Protein AF-0000000080270794 (afdb_homodimer)

Foldseek 3Di:
DDDDDPVPDDDPDQWAWDDDDVQKTKIKGKDAAFDKDDWDFAQFKKKKKAWQAAKWWKAKPRDTDIDGHGDIDIDGHPIIIMIGRNDHGMTMMMMMMGGHDDD/DDDDDPVPDDDPDQWAWDDDDVQKTKIKGKDAAFDKDDWDFAQFKKKKKAWQAAKWWKAKPRDTDIDGHGDIDIDGHPIIIMIGRNDHGMTMMMMMMGGHDDD

Organism: NCBI:txid1552

Sequence (206 aa):
MKILNVNAITEKTMRKSLFTEGTMDSGILFYEPDETMTPHKHTNLDEIFYVVTGEGIITVNGEDISIKANDVILSPNGESHGFTNNGHNKLVILQVKNTIVKMMKILNVNAITEKTMRKSLFTEGTMDSGILFYEPDETMTPHKHTNLDEIFYVVTGEGIITVNGEDISIKANDVILSPNGESHGFTNNGHNKLVILQVKNTIVKM

Radius of gyration: 16.47 Å; Cα contacts (8 Å, |Δi|>4): 556; chains: 2; bounding box: 37×42×37 Å

Nearest PDB structures (foldseek):
  2dct-assembly1_A  TM=9.038E-01  e=1.523E-07  Thermus thermophilus HB8
  6o2d-assembly1_A  TM=9.368E-01  e=4.377E-07  Schizosaccharomyces pombe
  5fq0-assembly1_A  TM=8.931E-01  e=3.079E-07  Halomonas sp.
  7x85-assembly2_C  TM=8.947E-01  e=8.414E-07  Gallus gallus
  5fpz-assembly1_A-2  TM=8.398E-01  e=8.414E-07  Yersinia enterocolitica subsp. enterocolitica 8081

InterPro domains:
  IPR011051 RmlC-like cupin domain superfamily [SSF51182] (18-96)
  IPR013096 Cupin 2, conserved barrel [PF07883] (31-95)
  IPR014710 RmlC-like jelly roll fold [G3DSA:2.60.120.10] (5-102)
  IPR051610 Glucose-6-phosphate isomerase/Oxalate decarboxylase [PTHR35848] (21-100)

Secondary structure (DSSP, 8-state):
-EEEEGGG-----SEEEEEEETTEEEEEEEE-TT-EEEEEE-SSEEEEEEEEE-EEEEEETTEEEEEETTEEEEE-TT-EEEEE--SSS-EEEEEEEEE----/-EEEEGGG-----SEEEEEEETTEEEEEEEE-TT-EEEEEE-SSEEEEEEEEE-EEEEEETTEEEEEETTEEEEE-TT-EEEEE--SSS-EEEEEEEEE----

Solvent-accessible surface area (backbone atoms only — not comparable to full-atom values): 10658 Å² total; per-residue (Å²): 119,52,76,47,46,59,85,74,62,75,75,93,47,55,63,44,81,70,52,76,58,92,52,35,38,30,29,39,37,47,28,50,57,73,34,68,45,76,66,44,66,42,83,50,34,33,34,39,38,34,27,67,36,40,36,29,32,36,31,46,78,86,41,80,41,80,46,39,52,44,27,37,34,41,42,53,52,64,47,33,40,25,40,33,14,76,38,89,45,56,22,33,31,41,38,42,35,37,49,58,77,82,127,119,50,77,48,47,60,85,73,63,76,73,94,47,54,64,45,79,72,53,76,57,94,52,34,37,32,29,38,36,48,28,50,57,72,34,69,45,77,66,46,64,41,82,52,32,34,35,39,36,34,27,67,37,40,35,30,33,37,32,46,78,86,42,78,41,82,45,37,50,43,28,38,32,42,44,53,50,66,47,33,41,24,40,33,14,76,38,89,45,57,22,32,32,40,38,39,34,37,51,58,78,81,127

pLDDT: mean 95.31, std 6.33, range [53.06, 98.88]

Structure (mmCIF, N/CA/C/O backbone):
data_AF-0000000080270794-model_v1
#
loop_
_entity.id
_entity.type
_entity.pdbx_description
1 polymer Cupin
#
loop_
_atom_site.group_PDB
_atom_site.id
_atom_site.type_symbol
_atom_site.label_atom_id
_atom_site.label_alt_id
_atom_site.label_comp_id
_atom_site.label_asym_id
_atom_site.label_entity_id
_atom_site.label_seq_id
_atom_site.pdbx_PDB_ins_code
_atom_site.Cartn_x
_atom_site.Cartn_y
_atom_site.Cartn_z
_atom_site.occupancy
_atom_site.B_iso_or_equiv
_atom_site.auth_seq_id
_atom_site.auth_comp_id
_atom_site.auth_asym_id
_atom_site.auth_atom_id
_atom_site.pdbx_PDB_model_num
ATOM 1 N N . MET A 1 1 ? -12.32 -6.23 -8.992 1 86.56 1 MET A N 1
ATOM 2 C CA . MET A 1 1 ? -10.977 -5.672 -8.953 1 86.56 1 MET A CA 1
ATOM 3 C C . MET A 1 1 ? -10.961 -4.262 -9.539 1 86.56 1 MET A C 1
ATOM 5 O O . MET A 1 1 ? -11.688 -3.971 -10.492 1 86.56 1 MET A O 1
ATOM 9 N N . LYS A 1 2 ? -10.234 -3.359 -8.953 1 93 2 LYS A N 1
ATOM 10 C CA . LYS A 1 2 ? -9.961 -2.016 -9.453 1 93 2 LYS A CA 1
ATOM 11 C C . LYS A 1 2 ? -8.461 -1.759 -9.547 1 93 2 LYS A C 1
ATOM 13 O O . LYS A 1 2 ? -7.691 -2.219 -8.703 1 93 2 LYS A O 1
ATOM 18 N N . ILE A 1 3 ? -8.117 -1.104 -10.703 1 96.38 3 ILE A N 1
ATOM 19 C CA . ILE A 1 3 ? -6.711 -0.773 -10.891 1 96.38 3 ILE A CA 1
ATOM 20 C C . ILE A 1 3 ? -6.574 0.7 -11.273 1 96.38 3 ILE A C 1
ATOM 22 O O . ILE A 1 3 ? -7.34 1.21 -12.094 1 96.38 3 ILE A O 1
ATOM 26 N N . LEU A 1 4 ? -5.688 1.348 -10.672 1 95.56 4 LEU A N 1
ATOM 27 C CA . LEU A 1 4 ? -5.34 2.727 -11 1 95.56 4 LEU A CA 1
ATOM 28 C C . LEU A 1 4 ? -3.83 2.932 -10.953 1 95.56 4 LEU A C 1
ATOM 30 O O . LEU A 1 4 ? -3.141 2.326 -10.125 1 95.56 4 LEU A O 1
ATOM 34 N N . ASN A 1 5 ? -3.314 3.727 -11.867 1 98.25 5 ASN A N 1
ATOM 35 C CA . ASN A 1 5 ? -1.9 4.082 -11.828 1 98.25 5 ASN A CA 1
ATOM 36 C C . ASN A 1 5 ? -1.684 5.441 -11.164 1 98.25 5 ASN A C 1
ATOM 38 O O . ASN A 1 5 ? -2.295 6.434 -11.562 1 98.25 5 ASN A O 1
ATOM 42 N N . VAL A 1 6 ? -0.799 5.496 -10.234 1 97.06 6 VAL A N 1
ATOM 43 C CA . VAL A 1 6 ? -0.57 6.703 -9.445 1 97.06 6 VAL A CA 1
ATOM 44 C C . VAL A 1 6 ? -0.186 7.855 -10.367 1 97.06 6 VAL A C 1
ATOM 46 O O . VAL A 1 6 ? -0.575 9 -10.133 1 97.06 6 VAL A O 1
ATOM 49 N N . ASN A 1 7 ? 0.516 7.602 -11.438 1 95.38 7 ASN A N 1
ATOM 50 C CA . ASN A 1 7 ? 0.981 8.633 -12.352 1 95.38 7 ASN A CA 1
ATOM 51 C C . ASN A 1 7 ? -0.177 9.266 -13.117 1 95.38 7 ASN A C 1
ATOM 53 O O . ASN A 1 7 ? -0.023 10.328 -13.719 1 95.38 7 ASN A O 1
ATOM 57 N N . ALA A 1 8 ? -1.3 8.602 -13.148 1 93.81 8 ALA A N 1
ATOM 58 C CA . ALA A 1 8 ? -2.455 9.102 -13.891 1 93.81 8 ALA A CA 1
ATOM 59 C C . ALA A 1 8 ? -3.258 10.094 -13.055 1 93.81 8 ALA A C 1
ATOM 61 O O . ALA A 1 8 ? -4.176 10.742 -13.562 1 93.81 8 ALA A O 1
ATOM 62 N N . ILE A 1 9 ? -2.869 10.211 -11.766 1 91.75 9 ILE A N 1
ATOM 63 C CA . ILE A 1 9 ? -3.6 11.109 -10.875 1 91.75 9 ILE A CA 1
ATOM 64 C C . ILE A 1 9 ? -3.115 12.539 -11.062 1 91.75 9 ILE A C 1
ATOM 66 O O . ILE A 1 9 ? -1.939 12.844 -10.852 1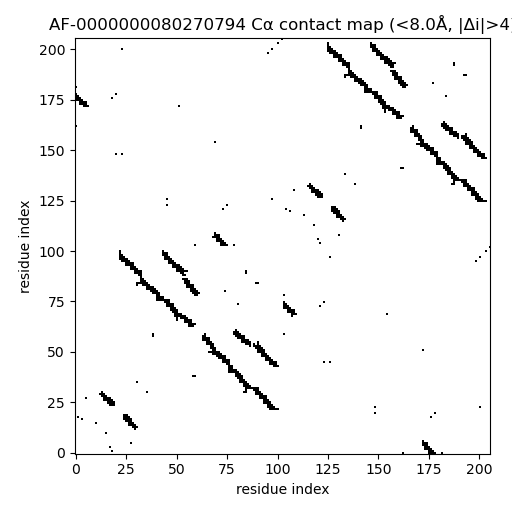 91.75 9 ILE A O 1
ATOM 70 N N . THR A 1 10 ? -3.912 13.438 -11.469 1 85.12 10 THR A N 1
ATOM 71 C CA . THR A 1 10 ? -3.539 14.812 -11.781 1 85.12 10 THR A CA 1
ATOM 72 C C . THR A 1 10 ? -4.203 15.789 -10.812 1 85.12 10 THR A C 1
ATOM 74 O O . THR A 1 10 ? -3.896 16.984 -10.812 1 85.12 10 THR A O 1
ATOM 77 N N . GLU A 1 11 ? -5.062 15.297 -9.977 1 79.75 11 GLU A N 1
ATOM 78 C CA . GLU A 1 11 ? -5.801 16.172 -9.062 1 79.75 11 GLU A CA 1
ATOM 79 C C . GLU A 1 11 ? -4.855 16.891 -8.117 1 79.75 11 GLU A C 1
ATOM 81 O O . GLU A 1 11 ? -3.809 16.359 -7.742 1 79.75 11 GLU A O 1
ATOM 86 N N . LYS A 1 12 ? -5.242 18.172 -7.926 1 78.88 12 LYS A N 1
ATOM 87 C CA . LYS A 1 12 ? -4.43 19.031 -7.062 1 78.88 12 LYS A CA 1
ATOM 88 C C . LYS A 1 12 ? -4.914 18.984 -5.617 1 78.88 12 LYS A C 1
ATOM 90 O O . LYS A 1 12 ? -5.395 19.984 -5.082 1 78.88 12 LYS A O 1
ATOM 95 N N . THR A 1 13 ? -5.203 17.828 -5.203 1 83.19 13 THR A N 1
ATOM 96 C CA . THR A 1 13 ? -5.617 17.672 -3.812 1 83.19 13 THR A CA 1
ATOM 97 C C . THR A 1 13 ? -4.473 17.109 -2.971 1 83.19 13 THR A C 1
ATOM 99 O O . THR A 1 13 ? -3.551 16.484 -3.506 1 83.19 13 THR A O 1
ATOM 102 N N . MET A 1 14 ? -4.535 17.438 -1.736 1 87.56 14 MET A N 1
ATOM 103 C CA . MET A 1 14 ? -3.508 16.938 -0.833 1 87.56 14 MET A CA 1
ATOM 104 C C . MET A 1 14 ? -3.613 15.414 -0.686 1 87.56 14 MET A C 1
ATOM 106 O O . MET A 1 14 ? -2.602 14.734 -0.523 1 87.56 14 MET A O 1
ATOM 110 N N . ARG A 1 15 ? -4.938 14.992 -0.683 1 93.25 15 ARG A N 1
ATOM 111 C CA . ARG A 1 15 ? -5.176 13.555 -0.656 1 93.25 15 ARG A CA 1
ATOM 112 C C . ARG A 1 15 ? -6.207 13.148 -1.701 1 93.25 15 ARG A C 1
ATOM 114 O O . ARG A 1 15 ? -7.312 13.695 -1.737 1 93.25 15 ARG A O 1
ATOM 121 N N . LYS A 1 16 ? -5.891 12.242 -2.529 1 96 16 LYS A N 1
ATOM 122 C CA . LYS A 1 16 ? -6.812 11.633 -3.482 1 96 16 LYS A CA 1
ATOM 123 C C . LYS A 1 16 ? -7.211 10.227 -3.043 1 96 16 LYS A C 1
ATOM 125 O O . LYS A 1 16 ? -6.371 9.328 -2.988 1 96 16 LYS A O 1
ATOM 130 N N . SER A 1 17 ? -8.508 10.062 -2.721 1 96.75 17 SER A N 1
ATOM 131 C CA . SER A 1 17 ? -9 8.727 -2.393 1 96.75 17 SER A CA 1
ATOM 132 C C . SER A 1 17 ? -8.891 7.785 -3.588 1 96.75 17 SER A C 1
ATOM 134 O O . SER A 1 17 ? -9.188 8.172 -4.719 1 96.75 17 SER A O 1
ATOM 136 N N . LEU A 1 18 ? -8.477 6.551 -3.377 1 96.81 18 LEU A N 1
ATOM 137 C CA . LEU A 1 18 ? -8.414 5.539 -4.426 1 96.81 18 LEU A CA 1
ATOM 138 C C . LEU A 1 18 ? -9.523 4.504 -4.254 1 96.81 18 LEU A C 1
ATOM 140 O O . LEU A 1 18 ? -10.578 4.609 -4.883 1 96.81 18 LEU A O 1
ATOM 144 N N . PHE A 1 19 ? -9.289 3.494 -3.342 1 97.12 19 PHE A N 1
ATOM 145 C CA . PHE A 1 19 ? -10.234 2.4 -3.135 1 97.12 19 PHE A CA 1
ATOM 146 C C . PHE A 1 19 ? -10.633 2.305 -1.669 1 97.12 19 PHE A C 1
ATOM 148 O O . PHE A 1 19 ? -9.82 2.533 -0.777 1 97.12 19 PHE A O 1
ATOM 155 N N . THR A 1 20 ? -11.906 2.02 -1.449 1 96.75 20 THR A N 1
ATOM 156 C CA . THR A 1 20 ? -12.406 1.607 -0.143 1 96.75 20 THR A CA 1
ATOM 157 C C . THR A 1 20 ? -13.102 0.253 -0.233 1 96.75 20 THR A C 1
ATOM 159 O O . THR A 1 20 ? -13.93 0.032 -1.12 1 96.75 20 THR A O 1
ATOM 162 N N . GLU A 1 21 ? -12.695 -0.657 0.572 1 96.12 21 GLU A N 1
ATOM 163 C CA . GLU A 1 21 ? -13.289 -1.988 0.649 1 96.12 21 GLU A CA 1
ATOM 164 C C . GLU A 1 21 ? -13.398 -2.461 2.096 1 96.12 21 GLU A C 1
ATOM 166 O O . GLU A 1 21 ? -12.383 -2.74 2.74 1 96.12 21 GLU A O 1
ATOM 171 N N . GLY A 1 22 ? -14.656 -2.561 2.596 1 94.5 22 GLY A N 1
ATOM 172 C CA . GLY A 1 22 ? -14.828 -2.887 4.004 1 94.5 22 GLY A CA 1
ATOM 173 C C . GLY A 1 22 ? -14.195 -1.863 4.93 1 94.5 22 GLY A C 1
ATOM 174 O O . GLY A 1 22 ? -14.539 -0.68 4.883 1 94.5 22 GLY A O 1
ATOM 175 N N . THR A 1 23 ? -13.203 -2.371 5.742 1 95.38 23 THR A N 1
ATOM 176 C CA . THR A 1 23 ? -12.555 -1.49 6.703 1 95.38 23 THR A CA 1
ATOM 177 C C . THR A 1 23 ? -11.266 -0.913 6.117 1 95.38 23 THR A C 1
ATOM 179 O O . THR A 1 23 ? -10.578 -0.129 6.777 1 95.38 23 THR A O 1
ATOM 182 N N . MET A 1 24 ? -10.961 -1.26 4.855 1 96.44 24 MET A N 1
ATOM 183 C CA . MET A 1 24 ? -9.727 -0.815 4.219 1 96.44 24 MET A CA 1
ATOM 184 C C . MET A 1 24 ? -9.977 0.389 3.318 1 96.44 24 MET A C 1
ATOM 186 O O . MET A 1 24 ? -10.922 0.391 2.531 1 96.44 24 MET A O 1
ATOM 190 N N . ASP A 1 25 ? -9.211 1.326 3.506 1 97.44 25 ASP A N 1
ATOM 191 C CA . ASP A 1 25 ? -9.266 2.525 2.676 1 97.44 25 ASP A CA 1
ATOM 192 C C . ASP A 1 25 ? -7.883 2.895 2.152 1 97.44 25 ASP A C 1
ATOM 194 O O . ASP A 1 25 ? -6.887 2.748 2.863 1 97.44 25 ASP A O 1
ATOM 198 N N . SER A 1 26 ? -7.812 3.375 0.9 1 98.31 26 SER A N 1
ATOM 199 C CA . SER A 1 26 ? -6.531 3.748 0.303 1 98.31 26 SER A CA 1
ATOM 200 C C . SER A 1 26 ? -6.621 5.102 -0.393 1 98.31 26 SER A C 1
ATOM 202 O O . SER A 1 26 ? -7.68 5.477 -0.905 1 98.31 26 SER A O 1
ATOM 204 N N . GLY A 1 27 ? -5.535 5.77 -0.42 1 98.06 27 GLY A N 1
ATOM 205 C CA . GLY A 1 27 ? -5.418 7.055 -1.088 1 98.06 27 GLY A CA 1
ATOM 206 C C . GLY A 1 27 ? -3.98 7.469 -1.342 1 98.06 27 GLY A C 1
ATOM 207 O O . GLY A 1 27 ? -3.049 6.82 -0.86 1 98.06 27 GLY A O 1
ATOM 208 N N . ILE A 1 28 ? -3.867 8.523 -2.125 1 98.12 28 ILE A N 1
ATOM 209 C CA . ILE A 1 28 ? -2.559 9.102 -2.418 1 98.12 28 ILE A CA 1
ATOM 210 C C . ILE A 1 28 ? -2.443 10.477 -1.774 1 98.12 28 ILE A C 1
ATOM 212 O O . ILE A 1 28 ? -3.342 11.312 -1.915 1 98.12 28 ILE A O 1
ATOM 216 N N . LEU A 1 29 ? -1.354 10.641 -1.052 1 97.56 29 LEU A N 1
ATOM 217 C CA . LEU A 1 29 ? -1.014 11.93 -0.462 1 97.56 29 LEU A CA 1
ATOM 218 C C . LEU A 1 29 ? 0.016 12.664 -1.315 1 97.56 29 LEU A C 1
ATOM 220 O O . LEU A 1 29 ? 1.021 12.078 -1.723 1 97.56 29 LEU A O 1
ATOM 224 N N . PHE A 1 30 ? -0.231 13.883 -1.558 1 96.88 30 PHE A N 1
ATOM 225 C CA . PHE A 1 30 ? 0.69 14.742 -2.291 1 96.88 30 PHE A CA 1
ATOM 226 C C . PHE A 1 30 ? 1.174 15.891 -1.413 1 96.88 30 PHE A C 1
ATOM 228 O O . PHE A 1 30 ? 0.366 16.609 -0.826 1 96.88 30 PHE A O 1
ATOM 235 N N . TYR A 1 31 ? 2.459 16.031 -1.374 1 96.88 31 TYR A N 1
ATOM 236 C CA . TYR A 1 31 ? 3.055 17.172 -0.688 1 96.88 31 TYR A CA 1
ATOM 237 C C . TYR A 1 31 ? 4.031 17.906 -1.598 1 96.88 31 TYR A C 1
ATOM 239 O O . TYR A 1 31 ? 5.062 17.344 -1.986 1 96.88 31 TYR A O 1
ATOM 247 N N . GLU A 1 32 ? 3.709 19.156 -1.918 1 96.88 32 GLU A N 1
ATOM 248 C CA . GLU A 1 32 ? 4.668 20 -2.621 1 96.88 32 GLU A CA 1
ATOM 249 C C . GLU A 1 32 ? 5.836 20.375 -1.717 1 96.88 32 GLU A C 1
ATOM 251 O O . GLU A 1 32 ? 5.75 20.25 -0.494 1 96.88 32 GLU A O 1
ATOM 256 N N . PRO A 1 33 ? 6.918 20.828 -2.352 1 97.19 33 PRO A N 1
ATOM 257 C CA . PRO A 1 33 ? 8.031 21.266 -1.512 1 97.19 33 PRO A CA 1
ATOM 258 C C . PRO A 1 33 ? 7.598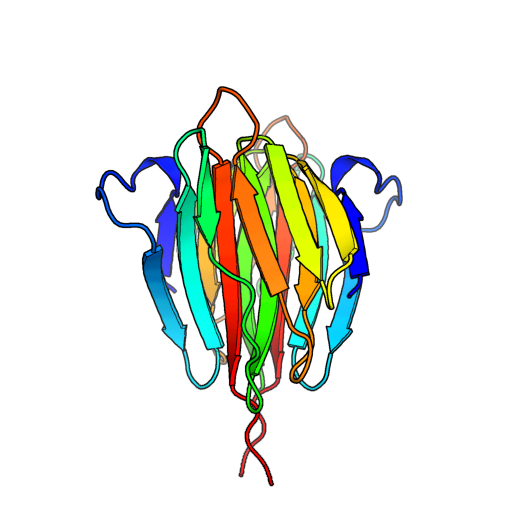 22.25 -0.429 1 97.19 33 PRO A C 1
ATOM 260 O O . PRO A 1 33 ? 6.824 23.172 -0.703 1 97.19 33 PRO A O 1
ATOM 263 N N . ASP A 1 34 ? 7.965 21.969 0.811 1 97 34 ASP A N 1
ATOM 264 C CA . ASP A 1 34 ? 7.785 22.812 1.989 1 97 34 ASP A CA 1
ATOM 265 C C . ASP A 1 34 ? 6.402 22.609 2.604 1 97 34 ASP A C 1
ATOM 267 O O . ASP A 1 34 ? 6.066 23.234 3.613 1 97 34 ASP A O 1
ATOM 271 N N . GLU A 1 35 ? 5.586 21.75 2.027 1 97.12 35 GLU A N 1
ATOM 272 C CA . GLU A 1 35 ? 4.281 21.469 2.621 1 97.12 35 GLU A CA 1
ATOM 273 C C . GLU A 1 35 ? 4.406 20.5 3.795 1 97.12 35 GLU A C 1
ATOM 275 O O . GLU A 1 35 ? 5.309 19.656 3.822 1 97.12 35 GLU A O 1
ATOM 280 N N . THR A 1 36 ? 3.51 20.672 4.734 1 96.25 36 THR A N 1
ATOM 281 C CA . THR A 1 36 ? 3.529 19.859 5.949 1 96.25 36 THR A CA 1
ATOM 282 C C . THR A 1 36 ? 2.119 19.406 6.312 1 96.25 36 THR A C 1
ATOM 284 O O . THR A 1 36 ? 1.158 20.172 6.172 1 96.25 36 THR A O 1
ATOM 287 N N . MET A 1 37 ? 2.018 18.188 6.738 1 95.5 37 MET A N 1
ATOM 288 C CA . MET A 1 37 ? 0.863 17.703 7.488 1 95.5 37 MET A CA 1
ATOM 289 C C . MET A 1 37 ? 1.174 17.625 8.977 1 95.5 37 MET A C 1
ATOM 291 O O . MET A 1 37 ? 2.025 16.844 9.406 1 95.5 37 MET A O 1
ATOM 295 N N . THR A 1 38 ? 0.495 18.422 9.695 1 95.81 38 THR A N 1
ATOM 296 C CA . THR A 1 38 ? 0.725 18.5 11.133 1 95.81 38 THR A CA 1
ATOM 297 C C . THR A 1 38 ? 0.431 17.156 11.797 1 95.81 38 THR A C 1
ATOM 299 O O . THR A 1 38 ? -0.562 16.5 11.469 1 95.81 38 THR A O 1
ATOM 302 N N . PRO A 1 39 ? 1.289 16.766 12.727 1 96.62 39 PRO A N 1
ATOM 303 C CA . PRO A 1 39 ? 1.08 15.477 13.398 1 96.62 39 PRO A CA 1
ATOM 304 C C . PRO A 1 39 ? -0.295 15.367 14.055 1 96.62 39 PRO A C 1
ATOM 306 O O . PRO A 1 39 ? -0.766 16.328 14.664 1 96.62 39 PRO A O 1
ATOM 309 N N . HIS A 1 40 ? -0.877 14.273 13.906 1 96.31 40 HIS A N 1
ATOM 310 C CA . HIS A 1 40 ? -2.176 13.953 14.484 1 96.31 40 HIS A CA 1
ATOM 311 C C . HIS A 1 40 ? -2.277 12.469 14.82 1 96.31 40 HIS A C 1
ATOM 313 O O . HIS A 1 40 ? -1.403 11.688 14.445 1 96.31 40 HIS A O 1
ATOM 319 N N . LYS A 1 41 ? -3.295 12.102 15.555 1 94.62 41 LYS A N 1
ATOM 320 C CA . LYS A 1 41 ? -3.443 10.711 15.969 1 94.62 41 LYS A CA 1
ATOM 321 C C . LYS A 1 41 ? -4.84 10.188 15.641 1 94.62 41 LYS A C 1
ATOM 323 O O . LYS A 1 41 ? -5.812 10.945 15.648 1 94.62 41 LYS A O 1
A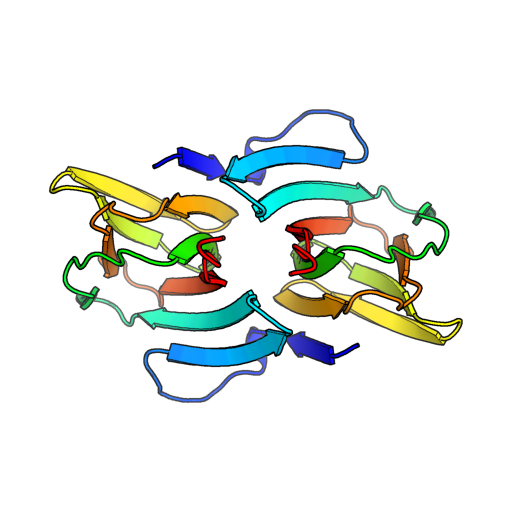TOM 328 N N . HIS A 1 42 ? -4.828 8.977 15.211 1 94 42 HIS A N 1
ATOM 329 C CA . HIS A 1 42 ? -6.07 8.227 15.07 1 94 42 HIS A CA 1
ATOM 330 C C . HIS A 1 42 ? -6.203 7.172 16.156 1 94 42 HIS A C 1
ATOM 332 O O . HIS A 1 42 ? -5.219 6.523 16.531 1 94 42 HIS A O 1
ATOM 338 N N . THR A 1 43 ? -7.398 7.035 16.672 1 93.31 43 THR A N 1
ATOM 339 C CA . THR A 1 43 ? -7.562 6.074 17.766 1 93.31 43 THR A CA 1
ATOM 340 C C . THR A 1 43 ? -8.219 4.797 17.25 1 93.31 43 THR A C 1
ATOM 342 O O . THR A 1 43 ? -8.25 3.785 17.953 1 93.31 43 THR A O 1
ATOM 345 N N . ASN A 1 44 ? -8.641 4.738 16.016 1 95.56 44 ASN A N 1
ATOM 346 C CA . ASN A 1 44 ? -9.461 3.625 15.562 1 95.56 44 ASN A CA 1
ATOM 347 C C . ASN A 1 44 ? -8.992 3.098 14.211 1 95.56 44 ASN A C 1
ATOM 349 O O . ASN A 1 44 ? -9.781 2.523 13.453 1 95.56 44 ASN A O 1
ATOM 353 N N . LEU A 1 45 ? -7.719 3.385 13.875 1 96.12 45 LEU A N 1
ATOM 354 C CA . LEU A 1 45 ? -7.277 2.826 12.602 1 96.12 45 LEU A CA 1
ATOM 355 C C . LEU A 1 45 ? -5.766 2.633 12.586 1 96.12 45 LEU A C 1
ATOM 357 O O . LEU A 1 45 ? -5.035 3.371 13.25 1 96.12 45 LEU A O 1
ATOM 361 N N . ASP A 1 46 ? -5.285 1.647 11.953 1 97.06 46 ASP A N 1
ATOM 362 C CA . ASP A 1 46 ? -3.889 1.416 11.594 1 97.06 46 ASP A CA 1
ATOM 363 C C . ASP A 1 46 ? -3.607 1.859 10.164 1 97.06 46 ASP A C 1
ATOM 365 O O . ASP A 1 46 ? -4.477 1.761 9.297 1 97.06 46 ASP A O 1
ATOM 369 N N . GLU A 1 47 ? -2.373 2.295 9.938 1 97.94 47 GLU A N 1
ATOM 370 C CA . GLU A 1 47 ? -2.035 2.781 8.609 1 97.94 47 GLU A CA 1
ATOM 371 C C . GLU A 1 47 ? -0.698 2.219 8.133 1 97.94 47 GLU A C 1
ATOM 373 O O . GLU A 1 47 ? 0.226 2.047 8.938 1 97.94 47 GLU A O 1
ATOM 378 N N . ILE A 1 48 ? -0.589 1.927 6.945 1 98.5 48 ILE A N 1
ATOM 379 C CA . ILE A 1 48 ? 0.666 1.684 6.242 1 98.5 48 ILE A CA 1
ATOM 380 C C . ILE A 1 48 ? 0.871 2.748 5.168 1 98.5 48 ILE A C 1
ATOM 382 O O . ILE A 1 48 ? -0.053 3.064 4.414 1 98.5 48 ILE A O 1
ATOM 386 N N . PHE A 1 49 ? 2.041 3.348 5.125 1 98.69 49 PHE A N 1
ATOM 387 C CA . PHE A 1 49 ? 2.43 4.305 4.094 1 98.69 49 PHE A CA 1
ATOM 388 C C . PHE A 1 49 ? 3.525 3.729 3.205 1 98.69 49 PHE A C 1
ATOM 390 O O . PHE A 1 49 ? 4.418 3.029 3.688 1 98.69 49 PHE A O 1
ATOM 397 N N . TYR A 1 50 ? 3.465 3.979 1.979 1 98.88 50 TYR A N 1
ATOM 398 C CA . TYR A 1 50 ? 4.52 3.689 1.015 1 98.88 50 TYR A CA 1
ATOM 399 C C . TYR A 1 50 ? 4.945 4.953 0.276 1 98.88 50 TYR A C 1
ATOM 401 O O . TYR A 1 50 ? 4.121 5.621 -0.354 1 98.88 50 TYR A O 1
ATOM 409 N N . VAL A 1 51 ? 6.219 5.273 0.372 1 98.88 51 VAL A N 1
ATOM 410 C CA . VAL A 1 51 ? 6.699 6.461 -0.331 1 98.88 51 VAL A CA 1
ATOM 411 C C . VAL A 1 51 ? 6.902 6.137 -1.81 1 98.88 51 VAL A C 1
ATOM 413 O O . VAL A 1 51 ? 7.84 5.422 -2.172 1 98.88 51 VAL A O 1
ATOM 416 N N . VAL A 1 52 ? 6.078 6.695 -2.623 1 98.5 52 VAL A N 1
ATOM 417 C CA . VAL A 1 52 ? 6.082 6.438 -4.059 1 98.5 52 VAL A CA 1
ATOM 418 C C . VAL A 1 52 ? 7.242 7.18 -4.715 1 98.5 52 VAL A C 1
ATOM 420 O O . VAL A 1 52 ? 8.047 6.578 -5.438 1 98.5 52 VAL A O 1
ATOM 423 N N . THR A 1 53 ? 7.297 8.414 -4.523 1 97.62 53 THR A N 1
ATOM 424 C CA . THR A 1 53 ? 8.359 9.266 -5.051 1 97.62 53 THR A CA 1
ATOM 425 C C . THR A 1 53 ? 8.711 10.367 -4.055 1 97.62 53 THR A C 1
ATOM 427 O O . THR A 1 53 ? 7.902 10.727 -3.199 1 97.62 53 THR A O 1
ATOM 430 N N . GLY A 1 54 ? 9.945 10.844 -4.184 1 97.62 54 GLY A N 1
ATOM 431 C CA . GLY A 1 54 ? 10.391 11.977 -3.389 1 97.62 54 GLY A CA 1
ATOM 432 C C . GLY A 1 54 ? 11.031 11.57 -2.074 1 97.62 54 GLY A C 1
ATOM 433 O O . GLY A 1 54 ? 11.438 10.414 -1.907 1 97.62 54 GLY A O 1
ATOM 434 N N . GLU A 1 55 ? 11.32 12.547 -1.288 1 98.44 55 GLU A N 1
ATOM 435 C CA . GLU A 1 55 ? 11.883 12.422 0.055 1 98.44 55 GLU A CA 1
ATOM 436 C C . GLU A 1 55 ? 11.25 13.438 1.01 1 98.44 55 GLU A C 1
ATOM 438 O O . GLU A 1 55 ? 10.594 14.383 0.574 1 98.44 55 GLU A O 1
ATOM 443 N N . GLY A 1 56 ? 11.383 13.195 2.303 1 98.5 56 GLY A N 1
ATOM 444 C CA . GLY A 1 56 ? 10.844 14.094 3.305 1 98.5 56 GLY A CA 1
ATOM 445 C C . GLY A 1 56 ? 11.086 13.633 4.727 1 98.5 56 GLY A C 1
ATOM 446 O O . GLY A 1 56 ? 12.102 12.984 5.004 1 98.5 56 GLY A O 1
ATOM 447 N N . ILE A 1 57 ? 10.234 14.117 5.598 1 98.62 57 ILE A N 1
ATOM 448 C CA . ILE A 1 57 ? 10.312 13.781 7.016 1 98.62 57 ILE A CA 1
ATOM 449 C C . ILE A 1 57 ? 8.953 13.281 7.504 1 98.62 57 ILE A C 1
ATOM 451 O O . ILE A 1 57 ? 7.914 13.844 7.156 1 98.62 57 ILE A O 1
ATOM 455 N N . ILE A 1 58 ? 8.984 12.234 8.188 1 98.5 58 ILE A N 1
ATOM 456 C CA . ILE A 1 58 ? 7.824 11.875 8.992 1 98.5 58 ILE A CA 1
ATOM 457 C C . ILE A 1 58 ? 8.102 12.172 10.469 1 98.5 58 ILE A C 1
ATOM 459 O O . ILE A 1 58 ? 9.18 11.852 10.977 1 98.5 58 ILE A O 1
ATOM 463 N N . THR A 1 59 ? 7.172 12.789 11.102 1 97.94 59 THR A N 1
ATOM 464 C CA . THR A 1 59 ? 7.258 13.047 12.531 1 97.94 59 THR A CA 1
ATOM 465 C C . THR A 1 59 ? 6.371 12.078 13.312 1 97.94 59 THR A C 1
ATOM 467 O O . THR A 1 59 ? 5.152 12.047 13.109 1 97.94 59 THR A O 1
ATOM 470 N N . VAL A 1 60 ? 7.012 11.336 14.18 1 96.31 60 VAL A N 1
ATOM 471 C CA . VAL A 1 60 ? 6.293 10.344 14.969 1 96.31 60 VAL A CA 1
ATOM 472 C C . VAL A 1 60 ? 6.5 10.609 16.453 1 96.31 60 VAL A C 1
ATOM 474 O O . VAL A 1 60 ? 7.629 10.555 16.953 1 96.31 60 VAL A O 1
ATOM 477 N N . ASN A 1 61 ? 5.395 10.883 17.109 1 95.81 61 ASN A N 1
ATOM 478 C CA . ASN A 1 61 ? 5.473 11.188 18.531 1 95.81 61 ASN A CA 1
ATOM 479 C C . ASN A 1 61 ? 6.562 12.211 18.828 1 95.81 61 ASN A C 1
ATOM 481 O O . ASN A 1 61 ? 7.367 12.031 19.75 1 95.81 61 ASN A O 1
ATOM 485 N N . GLY A 1 62 ? 6.672 13.102 17.938 1 94.69 62 GLY A N 1
ATOM 486 C CA . GLY A 1 62 ? 7.566 14.227 18.141 1 94.69 62 GLY A CA 1
ATOM 487 C C . GLY A 1 62 ? 8.961 13.984 17.594 1 94.69 62 GLY A C 1
ATOM 488 O O . GLY A 1 62 ? 9.82 14.875 17.641 1 94.69 62 GLY A O 1
ATOM 489 N N . GLU A 1 63 ? 9.242 12.812 17.125 1 96.56 63 GLU A N 1
ATOM 490 C CA . GLU A 1 63 ? 10.539 12.477 16.562 1 96.56 63 GLU A CA 1
ATOM 491 C C . GLU A 1 63 ? 10.508 12.539 15.039 1 96.56 63 GLU A C 1
ATOM 493 O O . GLU A 1 63 ? 9.594 12 14.406 1 96.56 63 GLU A O 1
ATOM 498 N N . ASP A 1 64 ? 11.547 13.156 14.461 1 97.75 64 ASP A N 1
ATOM 499 C CA . ASP A 1 64 ? 11.641 13.297 13.016 1 97.75 64 ASP A CA 1
ATOM 500 C C . ASP A 1 64 ? 12.492 12.18 12.406 1 97.75 64 ASP A C 1
ATOM 502 O O . ASP A 1 64 ? 13.602 11.93 12.867 1 97.75 64 ASP A O 1
ATOM 506 N N . ILE A 1 65 ? 11.992 11.594 11.406 1 98 65 ILE A N 1
ATOM 507 C CA . ILE A 1 65 ? 12.695 10.547 10.68 1 98 65 ILE A CA 1
ATOM 508 C C . ILE A 1 65 ? 12.68 10.852 9.188 1 98 65 ILE A C 1
ATOM 510 O O . ILE A 1 65 ? 11.625 11.164 8.625 1 98 65 ILE A O 1
ATOM 514 N N . SER A 1 66 ? 13.828 10.75 8.539 1 98.56 66 SER A N 1
ATOM 515 C CA . SER A 1 66 ? 13.883 10.945 7.094 1 98.56 66 SER A CA 1
ATOM 516 C C . SER A 1 66 ? 13.234 9.781 6.355 1 98.56 66 SER A C 1
ATOM 518 O O . SER A 1 66 ? 13.414 8.625 6.73 1 98.56 66 SER A O 1
ATOM 520 N N . ILE A 1 67 ? 12.508 10.125 5.34 1 98.5 67 ILE A N 1
ATOM 521 C CA . ILE A 1 67 ? 11.891 9.102 4.508 1 98.5 67 ILE A CA 1
ATOM 522 C C . ILE A 1 67 ? 12.203 9.375 3.037 1 98.5 67 ILE A C 1
ATOM 524 O O . ILE A 1 67 ? 12.516 10.508 2.664 1 98.5 67 ILE A O 1
ATOM 528 N N . LYS A 1 68 ? 12.125 8.305 2.221 1 98.56 68 LYS A N 1
ATOM 529 C CA . LYS A 1 68 ? 12.414 8.398 0.794 1 98.56 68 LYS A CA 1
ATOM 530 C C . LYS A 1 68 ? 11.664 7.332 0.005 1 98.56 68 LYS A C 1
ATOM 532 O O . LYS A 1 68 ? 11.039 6.449 0.59 1 98.56 68 LYS A O 1
ATOM 537 N N . ALA A 1 69 ? 11.727 7.516 -1.287 1 98.5 69 ALA A N 1
ATOM 538 C CA . ALA A 1 69 ? 11.039 6.578 -2.172 1 98.5 69 ALA A CA 1
ATOM 539 C C . ALA A 1 69 ? 11.32 5.133 -1.772 1 98.5 69 ALA A C 1
ATOM 541 O O . ALA A 1 69 ? 12.461 4.785 -1.458 1 98.5 69 ALA A O 1
ATOM 542 N N . ASN A 1 70 ? 10.297 4.305 -1.754 1 98.69 70 ASN A N 1
ATOM 543 C CA . ASN A 1 70 ? 10.32 2.863 -1.526 1 98.69 70 ASN A CA 1
ATOM 544 C C . ASN A 1 70 ? 10.406 2.533 -0.039 1 98.69 70 ASN A C 1
ATOM 546 O O . ASN A 1 70 ? 10.555 1.368 0.335 1 98.69 70 ASN A O 1
ATOM 550 N N . ASP A 1 71 ? 10.297 3.578 0.811 1 98.75 71 ASP A N 1
ATOM 551 C CA . ASP A 1 71 ? 10.102 3.297 2.229 1 98.75 71 ASP A CA 1
ATOM 552 C C . ASP A 1 71 ? 8.68 2.797 2.498 1 98.75 71 ASP A C 1
ATOM 554 O O . ASP A 1 71 ? 7.715 3.334 1.953 1 98.75 71 ASP A O 1
ATOM 558 N N . VAL A 1 72 ? 8.492 1.757 3.24 1 98.81 72 VAL A N 1
ATOM 559 C CA . VAL A 1 72 ? 7.23 1.293 3.812 1 98.81 72 VAL A CA 1
ATOM 560 C C . VAL A 1 72 ? 7.184 1.627 5.301 1 98.81 72 VAL A C 1
ATOM 562 O O . VAL A 1 72 ? 8.141 1.368 6.031 1 98.81 72 VAL A O 1
ATOM 565 N N . ILE A 1 73 ? 6.086 2.246 5.738 1 98.56 73 ILE A N 1
ATOM 566 C CA . ILE A 1 73 ? 5.961 2.725 7.113 1 98.56 73 ILE A CA 1
ATOM 567 C C . ILE A 1 73 ? 4.68 2.168 7.738 1 98.56 73 ILE A C 1
ATOM 569 O O . ILE A 1 73 ? 3.602 2.266 7.148 1 98.56 73 ILE A O 1
ATOM 573 N N . LEU A 1 74 ? 4.77 1.576 8.859 1 98.25 74 LEU A N 1
ATOM 574 C CA . LEU A 1 74 ? 3.607 1.207 9.656 1 98.25 74 LEU A CA 1
ATOM 575 C C . LEU A 1 74 ? 3.357 2.234 10.758 1 98.25 74 LEU A C 1
ATOM 577 O O . LEU A 1 74 ? 4.262 2.551 11.539 1 98.25 74 LEU A O 1
ATOM 581 N N . SER A 1 75 ? 2.197 2.816 10.812 1 97.06 75 SER A N 1
ATOM 582 C CA . SER A 1 75 ? 1.73 3.664 11.898 1 97.06 75 SER A CA 1
ATOM 583 C C . SER A 1 75 ? 0.537 3.037 12.617 1 97.06 75 SER A C 1
ATOM 585 O O . SER A 1 75 ? -0.592 3.105 12.125 1 97.06 75 SER A O 1
ATOM 587 N N . PRO A 1 76 ? 0.78 2.377 13.758 1 96.88 76 PRO A N 1
ATOM 588 C CA . PRO A 1 76 ? -0.335 1.783 14.5 1 96.88 76 PRO A CA 1
ATOM 589 C C . PRO A 1 76 ? -1.269 2.83 15.102 1 96.88 76 PRO A C 1
ATOM 591 O O . PRO A 1 76 ? -0.861 3.975 15.32 1 96.88 76 PRO A O 1
ATOM 594 N N . ASN A 1 77 ? -2.488 2.35 15.344 1 95.19 77 ASN A N 1
ATOM 595 C CA . ASN A 1 77 ? -3.426 3.25 16 1 95.19 77 ASN A CA 1
ATOM 596 C C . ASN A 1 77 ? -2.836 3.82 17.297 1 95.19 77 ASN A C 1
ATOM 598 O O . ASN A 1 77 ? -2.111 3.127 18.016 1 95.19 77 ASN A O 1
ATOM 602 N N . GLY A 1 78 ? -3.162 5.105 17.578 1 95.38 78 GLY A N 1
ATOM 603 C CA . GLY A 1 78 ? -2.713 5.762 18.797 1 95.38 78 GLY A CA 1
ATOM 604 C C . GLY A 1 78 ? -1.399 6.504 18.625 1 95.38 78 GLY A C 1
ATOM 605 O O . GLY A 1 78 ? -1.018 7.305 19.484 1 95.38 78 GLY A O 1
ATOM 606 N N . GLU A 1 79 ? -0.696 6.207 17.562 1 95.88 79 GLU A N 1
ATOM 607 C CA . GLU A 1 79 ? 0.566 6.891 17.297 1 95.88 79 GLU A CA 1
ATOM 608 C C . GLU A 1 79 ? 0.336 8.203 16.562 1 95.88 79 GLU A C 1
ATOM 610 O O . GLU A 1 79 ? -0.454 8.266 15.617 1 95.88 79 GLU A O 1
ATOM 615 N N . SER A 1 80 ? 0.965 9.227 17.047 1 97.06 80 SER A N 1
ATOM 616 C CA . SER A 1 80 ? 0.904 10.508 16.344 1 97.06 80 SER A CA 1
ATOM 617 C C . SER A 1 80 ? 1.887 10.539 15.172 1 97.06 80 SER A C 1
ATOM 619 O O . SER A 1 80 ? 3.061 10.195 15.336 1 97.06 80 SER A O 1
ATOM 621 N N . HIS A 1 81 ? 1.41 10.922 13.984 1 97.44 81 HIS A N 1
ATOM 622 C CA . HIS A 1 81 ? 2.314 11.016 12.844 1 97.44 81 HIS A CA 1
ATOM 623 C C . HIS A 1 81 ? 1.973 12.219 11.969 1 97.44 81 HIS A C 1
ATOM 625 O O . HIS A 1 81 ? 0.835 12.695 11.977 1 97.44 81 HIS A O 1
ATOM 631 N N . GLY A 1 82 ? 2.941 12.766 11.312 1 97.81 82 GLY A N 1
ATOM 632 C CA . GLY A 1 82 ? 2.865 13.828 10.32 1 97.81 82 GLY A CA 1
ATOM 633 C C . GLY A 1 82 ? 3.938 13.719 9.25 1 97.81 82 GLY A C 1
ATOM 634 O O . GLY A 1 82 ? 4.867 12.922 9.375 1 97.81 82 GLY A O 1
ATOM 635 N N . PHE A 1 83 ? 3.777 14.547 8.219 1 98.25 83 PHE A N 1
ATOM 636 C CA . PHE A 1 83 ? 4.727 14.523 7.109 1 98.25 83 PHE A CA 1
ATOM 637 C C . PHE A 1 83 ? 5.16 15.938 6.738 1 98.25 83 PHE A C 1
ATOM 639 O O . PHE A 1 83 ? 4.355 16.875 6.785 1 98.25 83 PHE A O 1
ATOM 646 N N . THR A 1 84 ? 6.348 16.062 6.402 1 98.44 84 THR A N 1
ATOM 647 C CA . THR A 1 84 ? 6.895 17.281 5.832 1 98.44 84 THR A CA 1
ATOM 648 C C . THR A 1 84 ? 7.711 16.984 4.578 1 98.44 84 THR A C 1
ATOM 650 O O . THR A 1 84 ? 8.547 16.078 4.582 1 98.44 84 THR A O 1
ATOM 653 N N . ASN A 1 85 ? 7.387 17.719 3.48 1 98.31 85 ASN A N 1
ATOM 654 C CA . ASN A 1 85 ? 8.266 17.672 2.318 1 98.31 85 ASN A CA 1
ATOM 655 C C . ASN A 1 85 ? 9.359 18.75 2.41 1 98.31 85 ASN A C 1
ATOM 657 O O . ASN A 1 85 ? 9.141 19.891 2.012 1 98.31 85 ASN A O 1
ATOM 661 N N . ASN A 1 86 ? 10.445 18.297 2.871 1 97.88 86 ASN A N 1
ATOM 662 C CA . ASN A 1 86 ? 11.562 19.234 2.98 1 97.88 86 ASN A CA 1
ATOM 663 C C . ASN A 1 86 ? 12.508 19.125 1.789 1 97.88 86 ASN A C 1
ATOM 665 O O . ASN A 1 86 ? 13.648 19.578 1.855 1 97.88 86 ASN A O 1
ATOM 669 N N . GLY A 1 87 ? 12.156 18.328 0.821 1 96.25 87 GLY A N 1
ATOM 670 C CA . GLY A 1 87 ? 12.938 18.188 -0.4 1 96.25 87 GLY A CA 1
ATOM 671 C C . GLY A 1 87 ? 12.531 19.172 -1.481 1 96.25 87 GLY A C 1
ATOM 672 O O . GLY A 1 87 ? 11.734 20.078 -1.233 1 96.25 87 GLY A O 1
ATOM 673 N N . HIS A 1 88 ? 13.086 18.953 -2.725 1 96.94 88 HIS A N 1
ATOM 674 C CA . HIS A 1 88 ? 12.852 19.875 -3.83 1 96.94 88 HIS A CA 1
ATOM 675 C C . HIS A 1 88 ? 11.828 19.328 -4.809 1 96.94 88 HIS A C 1
ATOM 677 O O . HIS A 1 88 ? 11.297 20.062 -5.645 1 96.94 88 HIS A O 1
ATOM 683 N N . ASN A 1 89 ? 11.602 18.078 -4.664 1 96.94 89 ASN A N 1
ATOM 684 C CA . ASN A 1 89 ? 10.633 17.422 -5.535 1 96.94 89 ASN A CA 1
ATOM 685 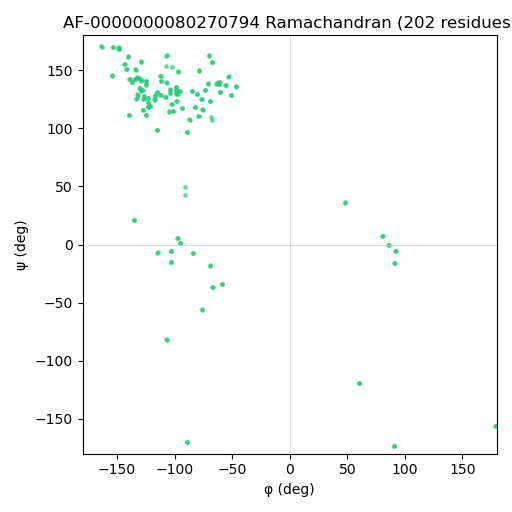C C . ASN A 1 89 ? 9.344 17.078 -4.785 1 96.94 89 ASN A C 1
ATOM 687 O O . ASN A 1 89 ? 9.32 17.094 -3.555 1 96.94 89 ASN A O 1
ATOM 691 N N . LYS A 1 90 ? 8.328 16.828 -5.504 1 96.56 90 LYS A N 1
ATOM 692 C CA . LYS A 1 90 ? 7.059 16.422 -4.918 1 96.56 90 LYS A CA 1
ATOM 693 C C . LYS A 1 90 ? 7.203 15.125 -4.137 1 96.56 90 LYS A C 1
ATOM 695 O O . LYS A 1 90 ? 7.875 14.195 -4.586 1 96.56 90 LYS A O 1
ATOM 700 N N . LEU A 1 91 ? 6.695 15.117 -2.922 1 97.38 91 LEU A N 1
ATOM 701 C CA . LEU A 1 91 ? 6.594 13.906 -2.113 1 97.38 91 LEU A CA 1
ATOM 702 C C . LEU A 1 91 ? 5.23 13.25 -2.291 1 97.38 91 LEU A C 1
ATOM 704 O O . LEU A 1 91 ? 4.195 13.875 -2.062 1 97.38 91 LEU A O 1
ATOM 708 N N . VAL A 1 92 ? 5.23 12 -2.818 1 97.81 92 VAL A N 1
ATOM 709 C CA . VAL A 1 92 ? 4.004 11.258 -3.076 1 97.81 92 VAL A CA 1
ATOM 710 C C . VAL A 1 92 ? 3.982 9.984 -2.225 1 97.81 92 VAL A C 1
ATOM 712 O O . VAL A 1 92 ? 4.941 9.211 -2.234 1 97.81 92 VAL A O 1
ATOM 715 N N . ILE A 1 93 ? 2.896 9.844 -1.449 1 98.44 93 ILE A N 1
ATOM 716 C CA . ILE A 1 93 ? 2.807 8.734 -0.511 1 98.44 93 ILE A CA 1
ATOM 717 C C . ILE A 1 93 ? 1.5 7.977 -0.735 1 98.44 93 ILE A C 1
ATOM 719 O O . ILE A 1 93 ? 0.427 8.578 -0.797 1 98.44 93 ILE A O 1
ATOM 723 N N . LEU A 1 94 ? 1.559 6.652 -0.973 1 98.75 94 LEU A N 1
ATOM 724 C CA . LEU A 1 94 ? 0.377 5.797 -0.912 1 98.75 94 LEU A CA 1
ATOM 725 C C . LEU A 1 94 ? -0.012 5.512 0.535 1 98.75 94 LEU A C 1
ATOM 727 O O . LEU A 1 94 ? 0.824 5.082 1.333 1 98.75 94 LEU A O 1
ATOM 731 N N . GLN A 1 95 ? -1.175 5.785 0.872 1 98.69 95 GLN A N 1
ATOM 732 C CA . GLN A 1 95 ? -1.735 5.531 2.193 1 98.69 95 GLN A CA 1
ATOM 733 C C . GLN A 1 95 ? -2.736 4.379 2.154 1 98.69 95 GLN A C 1
ATOM 735 O O . GLN A 1 95 ? -3.637 4.359 1.313 1 98.69 95 GLN A O 1
ATOM 740 N N . VAL A 1 96 ? -2.598 3.369 2.986 1 98.69 96 VAL A N 1
ATOM 741 C CA . VAL A 1 96 ? -3.584 2.316 3.209 1 98.69 96 VAL A CA 1
ATOM 742 C C . VAL A 1 96 ? -3.988 2.289 4.68 1 98.69 96 VAL A C 1
ATOM 744 O O . VAL A 1 96 ? -3.146 2.086 5.559 1 98.69 96 VAL A O 1
ATOM 747 N N . LYS A 1 97 ? -5.223 2.502 4.91 1 97.81 97 LYS A N 1
ATOM 748 C CA . LYS A 1 97 ? -5.746 2.529 6.273 1 97.81 97 LYS A CA 1
ATOM 749 C C . LYS A 1 97 ? -6.668 1.341 6.531 1 97.81 97 LYS A C 1
ATOM 751 O O . LYS A 1 97 ? -7.367 0.88 5.625 1 97.81 97 LYS A O 1
ATOM 756 N N . ASN A 1 98 ? -6.66 0.822 7.684 1 97.31 98 ASN A N 1
ATOM 757 C CA . ASN A 1 98 ? -7.582 -0.207 8.156 1 97.31 98 ASN A CA 1
ATOM 758 C C . ASN A 1 98 ? -8.297 0.223 9.438 1 97.31 98 ASN A C 1
ATOM 760 O O . ASN A 1 98 ? -7.672 0.343 10.492 1 97.31 98 ASN A O 1
ATOM 764 N N . THR A 1 99 ? -9.586 0.447 9.312 1 95.62 99 THR A N 1
ATOM 765 C CA . THR A 1 99 ? -10.375 0.806 10.484 1 95.62 99 THR A CA 1
ATOM 766 C C . THR A 1 99 ? -10.5 -0.384 11.43 1 95.62 99 THR A C 1
ATOM 768 O O . THR A 1 99 ? -10.859 -1.484 11.008 1 95.62 99 THR A O 1
ATOM 771 N N . ILE A 1 100 ? -10.102 -0.198 12.633 1 91.19 100 ILE A N 1
ATOM 772 C CA . ILE A 1 100 ? -10.18 -1.248 13.648 1 91.19 100 ILE A CA 1
ATOM 773 C C . ILE A 1 100 ? -11.617 -1.401 14.125 1 91.19 100 ILE A C 1
ATOM 775 O O . ILE A 1 100 ? -12.227 -0.439 14.602 1 91.19 100 ILE A O 1
ATOM 779 N N . VAL A 1 101 ? -12.117 -2.566 13.844 1 79.69 101 VAL A N 1
ATOM 780 C CA . VAL A 1 101 ? -13.453 -2.855 14.359 1 79.69 101 VAL A CA 1
ATOM 781 C C . VAL A 1 101 ? -13.352 -3.438 15.766 1 79.69 101 VAL A C 1
ATOM 783 O O . VAL A 1 101 ? -12.648 -4.422 15.992 1 79.69 101 VAL A O 1
ATOM 786 N N . LYS A 1 102 ? -13.742 -2.637 16.781 1 66.31 102 LYS A N 1
ATOM 787 C CA . LYS A 1 102 ? -13.773 -3.148 18.156 1 66.31 102 LYS A CA 1
ATOM 788 C C . LYS A 1 102 ? -14.867 -4.191 18.328 1 66.31 102 LYS A C 1
ATOM 790 O O . LYS A 1 102 ? -16 -3.99 17.875 1 66.31 102 LYS A O 1
ATOM 795 N N . MET A 1 103 ? -14.391 -5.391 18.484 1 53.06 103 MET A N 1
ATOM 796 C CA . MET A 1 103 ? -15.398 -6.379 18.859 1 53.06 103 MET A CA 1
ATOM 797 C C . MET A 1 103 ? -16.078 -5.996 20.156 1 53.06 103 MET A C 1
ATOM 799 O O . MET A 1 103 ? -15.492 -5.316 21 1 53.06 103 MET A O 1
ATOM 803 N N . MET B 1 1 ? 6.148 2.828 15.539 1 86.81 1 MET B N 1
ATOM 804 C CA . MET B 1 1 ? 6.328 2.961 14.094 1 86.81 1 MET B CA 1
ATOM 805 C C . MET B 1 1 ? 7.473 2.076 13.609 1 86.81 1 MET B C 1
ATOM 807 O O . MET B 1 1 ? 8.477 1.908 14.305 1 86.81 1 MET B O 1
ATOM 811 N N . LYS B 1 2 ? 7.309 1.447 12.492 1 93.31 2 LYS B N 1
ATOM 812 C CA . LYS B 1 2 ? 8.344 0.697 11.789 1 93.31 2 LYS B CA 1
ATOM 813 C C . LYS B 1 2 ? 8.508 1.197 10.352 1 93.31 2 LYS B C 1
ATOM 815 O O . LYS B 1 2 ? 7.523 1.567 9.703 1 93.31 2 LYS B O 1
ATOM 820 N N . ILE B 1 3 ? 9.82 1.28 9.977 1 96.5 3 ILE B N 1
ATOM 821 C CA . ILE B 1 3 ? 10.102 1.719 8.617 1 96.5 3 ILE B CA 1
ATOM 822 C C . ILE B 1 3 ? 11.094 0.759 7.961 1 96.5 3 ILE B C 1
ATOM 824 O O . ILE B 1 3 ? 12.07 0.342 8.586 1 96.5 3 ILE B O 1
ATOM 828 N N . LEU B 1 4 ? 10.82 0.401 6.789 1 95.62 4 LEU B N 1
ATOM 829 C CA . LEU B 1 4 ? 11.719 -0.411 5.973 1 95.62 4 LEU B CA 1
ATOM 830 C C . LEU B 1 4 ? 11.727 0.078 4.527 1 95.62 4 LEU B C 1
ATOM 832 O O . LEU B 1 4 ? 10.703 0.52 4.008 1 95.62 4 LEU B O 1
ATOM 836 N N . ASN B 1 5 ? 12.898 0.047 3.9 1 98.31 5 ASN B N 1
ATOM 837 C CA . ASN B 1 5 ? 12.984 0.371 2.48 1 98.31 5 ASN B CA 1
ATOM 838 C C . ASN B 1 5 ? 12.992 -0.888 1.618 1 98.31 5 ASN B C 1
ATOM 840 O O . ASN B 1 5 ? 13.805 -1.79 1.833 1 98.31 5 ASN B O 1
ATOM 844 N N . VAL B 1 6 ? 12.156 -0.914 0.637 1 97.12 6 VAL B N 1
ATOM 845 C CA . VAL B 1 6 ? 11.977 -2.1 -0.195 1 97.12 6 VAL B CA 1
ATOM 846 C C . VAL B 1 6 ? 13.305 -2.475 -0.85 1 97.12 6 VAL B C 1
ATOM 848 O O . VAL B 1 6 ? 13.609 -3.658 -1.011 1 97.12 6 VAL B O 1
ATOM 851 N N . ASN B 1 7 ? 14.125 -1.525 -1.18 1 95.44 7 ASN B N 1
ATOM 852 C CA . ASN B 1 7 ? 15.391 -1.771 -1.858 1 95.44 7 ASN B CA 1
ATOM 853 C C . ASN B 1 7 ? 16.391 -2.477 -0.945 1 95.44 7 ASN B C 1
ATOM 855 O O . ASN B 1 7 ? 17.391 -3.016 -1.414 1 95.44 7 ASN B O 1
ATOM 859 N N . ALA B 1 8 ? 16.156 -2.434 0.332 1 93.94 8 ALA B N 1
ATOM 860 C CA . ALA B 1 8 ? 17.062 -3.043 1.293 1 93.94 8 ALA B CA 1
ATOM 861 C C . ALA B 1 8 ? 16.781 -4.531 1.456 1 93.94 8 ALA B C 1
ATOM 863 O O . ALA B 1 8 ? 17.547 -5.254 2.098 1 93.94 8 ALA B O 1
ATOM 864 N N . ILE B 1 9 ? 15.664 -4.977 0.821 1 92 9 ILE B N 1
ATOM 865 C CA . ILE B 1 9 ? 15.281 -6.379 0.948 1 92 9 ILE B CA 1
ATOM 866 C C . ILE B 1 9 ? 16.078 -7.223 -0.047 1 92 9 ILE B C 1
ATOM 868 O O . ILE B 1 9 ? 15.969 -7.023 -1.26 1 92 9 ILE B O 1
ATOM 872 N N . THR B 1 10 ? 16.859 -8.125 0.354 1 85.25 10 THR B N 1
ATOM 873 C CA . THR B 1 10 ? 17.734 -8.922 -0.498 1 85.25 10 THR B CA 1
ATOM 874 C C . THR B 1 10 ? 17.328 -10.391 -0.477 1 85.25 10 THR B C 1
ATOM 876 O O . THR B 1 10 ? 17.859 -11.195 -1.247 1 85.25 10 THR B O 1
ATOM 879 N N . GLU B 1 11 ? 16.406 -10.719 0.38 1 80.31 11 GLU B N 1
ATOM 880 C CA . GLU B 1 11 ? 16.016 -12.117 0.522 1 80.31 11 GLU B CA 1
ATOM 881 C C . GLU B 1 11 ? 15.461 -12.664 -0.788 1 80.31 11 GLU B C 1
ATOM 883 O O . GLU B 1 11 ? 14.836 -11.938 -1.56 1 80.31 11 GLU B O 1
ATOM 888 N N . LYS B 1 12 ? 15.891 -13.93 -1.018 1 80.19 12 LYS B N 1
ATOM 889 C CA . LYS B 1 12 ? 15.453 -14.602 -2.238 1 80.19 12 LYS B CA 1
ATOM 890 C C . LYS B 1 12 ? 14.164 -15.383 -2 1 80.19 12 LYS B C 1
ATOM 892 O O . LYS B 1 12 ? 14.156 -16.609 -2.041 1 80.19 12 LYS B O 1
ATOM 897 N N . THR B 1 13 ? 13.211 -14.742 -1.413 1 84.56 13 THR B N 1
ATOM 898 C CA . THR B 1 13 ? 11.906 -15.359 -1.196 1 84.56 13 THR B CA 1
ATOM 899 C C . THR B 1 13 ? 10.867 -14.758 -2.135 1 84.56 13 THR B C 1
ATOM 901 O O . THR B 1 13 ? 11.039 -13.648 -2.643 1 84.56 13 THR B O 1
ATOM 904 N N . MET B 1 14 ? 9.906 -15.562 -2.387 1 88.62 14 MET B N 1
ATOM 905 C CA . MET B 1 14 ? 8.836 -15.086 -3.254 1 88.62 14 MET B CA 1
ATOM 906 C C . MET B 1 14 ? 8.031 -13.984 -2.566 1 88.62 14 MET B C 1
ATOM 908 O O . MET B 1 14 ? 7.535 -13.07 -3.225 1 88.62 14 MET B O 1
ATOM 912 N N . ARG B 1 15 ? 7.898 -14.227 -1.192 1 93.5 15 ARG B N 1
ATOM 913 C CA . ARG B 1 15 ? 7.242 -13.195 -0.396 1 93.5 15 ARG B CA 1
ATOM 914 C C . ARG B 1 15 ? 8.023 -12.906 0.883 1 93.5 15 ARG B C 1
ATOM 916 O O . ARG B 1 15 ? 8.32 -13.82 1.652 1 93.5 15 ARG B O 1
ATOM 923 N N . LYS B 1 16 ? 8.359 -11.719 1.103 1 96.06 16 LYS B N 1
ATOM 924 C CA . LYS B 1 16 ? 8.969 -11.258 2.348 1 96.06 16 LYS B CA 1
ATOM 925 C C . LYS B 1 16 ? 7.957 -10.492 3.201 1 96.06 16 LYS B C 1
ATOM 927 O O . LYS B 1 16 ? 7.48 -9.43 2.803 1 96.06 16 LYS B O 1
ATOM 932 N N . SER B 1 17 ? 7.629 -11.062 4.371 1 96.88 17 SER B N 1
ATOM 933 C CA . SER B 1 17 ? 6.758 -10.344 5.301 1 96.88 17 SER B CA 1
ATOM 934 C C . SER B 1 17 ? 7.41 -9.055 5.793 1 96.88 17 SER B C 1
ATOM 936 O O . SER B 1 17 ? 8.602 -9.039 6.105 1 96.88 17 SER B O 1
ATOM 938 N N . LEU B 1 18 ? 6.668 -7.977 5.895 1 96.94 18 LEU B N 1
ATOM 939 C CA . LEU B 1 18 ? 7.16 -6.715 6.434 1 96.94 18 LEU B CA 1
ATOM 940 C C . LEU B 1 18 ? 6.578 -6.449 7.816 1 96.94 18 LEU B C 1
ATOM 942 O O . LEU B 1 18 ? 7.215 -6.742 8.828 1 96.94 18 LEU B O 1
ATOM 946 N N . PHE B 1 19 ? 5.305 -5.918 7.867 1 97.19 19 PHE B N 1
ATOM 947 C CA . PHE B 1 19 ? 4.66 -5.547 9.117 1 97.19 19 PHE B CA 1
ATOM 948 C C . PHE B 1 19 ? 3.312 -6.242 9.258 1 97.19 19 PHE B C 1
ATOM 950 O O . PHE B 1 19 ? 2.59 -6.418 8.281 1 97.19 19 PHE B O 1
ATOM 957 N N . THR B 1 20 ? 3.025 -6.668 10.477 1 96.88 20 THR B N 1
ATOM 958 C CA . THR B 1 20 ? 1.687 -7.094 10.867 1 96.88 20 THR B CA 1
ATOM 959 C C . THR B 1 20 ? 1.186 -6.285 12.062 1 96.88 20 THR B C 1
ATOM 961 O O . THR B 1 20 ? 1.904 -6.109 13.047 1 96.88 20 THR B O 1
ATOM 964 N N . GLU B 1 21 ? 0.05 -5.703 11.922 1 96.12 21 GLU B N 1
ATOM 965 C CA . GLU B 1 21 ? -0.594 -4.934 12.977 1 96.12 21 GLU B CA 1
ATOM 966 C C . GLU B 1 21 ? -2.098 -5.199 13.016 1 96.12 21 GLU B C 1
ATOM 968 O O . GLU B 1 21 ? -2.828 -4.781 12.117 1 96.12 21 GLU B O 1
ATOM 973 N N . GLY B 1 22 ? -2.564 -5.879 14.109 1 94.44 22 GLY B N 1
ATOM 974 C CA . GLY B 1 22 ? -3.965 -6.27 14.148 1 94.44 22 GLY B CA 1
ATOM 975 C C . GLY B 1 22 ? -4.359 -7.188 13.008 1 94.44 22 GLY B C 1
ATOM 976 O O . GLY B 1 22 ? -3.775 -8.258 12.836 1 94.44 22 GLY B O 1
ATOM 977 N N . THR B 1 23 ? -5.34 -6.691 12.18 1 95.44 23 THR B N 1
ATOM 978 C CA . THR B 1 23 ? -5.832 -7.496 11.07 1 95.44 23 THR B CA 1
ATOM 979 C C . THR B 1 23 ? -5.09 -7.141 9.781 1 95.44 23 THR B C 1
ATOM 981 O O . THR B 1 23 ? -5.348 -7.734 8.727 1 95.44 23 THR B O 1
ATOM 984 N N . MET B 1 24 ? -4.129 -6.215 9.883 1 96.44 24 MET B N 1
ATOM 985 C CA . MET B 1 24 ? -3.395 -5.754 8.711 1 96.44 24 MET B CA 1
ATOM 986 C C . MET B 1 24 ? -2.045 -6.453 8.602 1 96.44 24 MET B C 1
ATOM 988 O O . MET B 1 24 ? -1.312 -6.555 9.586 1 96.44 24 MET B O 1
ATOM 992 N N . ASP B 1 25 ? -1.803 -6.93 7.488 1 97.44 25 ASP B N 1
ATOM 993 C CA . ASP B 1 25 ? -0.522 -7.566 7.195 1 97.44 25 ASP B CA 1
ATOM 994 C C . ASP B 1 25 ? 0.072 -7.035 5.895 1 97.44 25 ASP B C 1
ATOM 996 O O . ASP B 1 25 ? -0.657 -6.758 4.941 1 97.44 25 ASP B O 1
ATOM 1000 N N . SER B 1 26 ? 1.403 -6.891 5.852 1 98.38 26 SER B N 1
ATOM 1001 C CA . SER B 1 26 ? 2.068 -6.379 4.656 1 98.38 26 SER B CA 1
ATOM 1002 C C . SER B 1 26 ? 3.295 -7.215 4.305 1 98.38 26 SER B C 1
ATOM 1004 O O . SER B 1 26 ? 3.945 -7.773 5.191 1 98.38 26 SER B O 1
ATOM 1006 N N . GLY B 1 27 ? 3.59 -7.246 3.064 1 98.12 27 GLY B N 1
ATOM 1007 C CA . GLY B 1 27 ? 4.758 -7.949 2.551 1 98.12 27 GLY B CA 1
ATOM 1008 C C . GLY B 1 27 ? 5.129 -7.531 1.14 1 98.12 27 GLY B C 1
ATOM 1009 O O . GLY B 1 27 ? 4.387 -6.797 0.488 1 98.12 27 GLY B O 1
ATOM 1010 N N . ILE B 1 28 ? 6.297 -8.008 0.734 1 98.19 28 ILE B N 1
ATOM 1011 C CA . ILE B 1 28 ? 6.773 -7.762 -0.622 1 98.19 28 ILE B CA 1
ATOM 1012 C C . ILE B 1 28 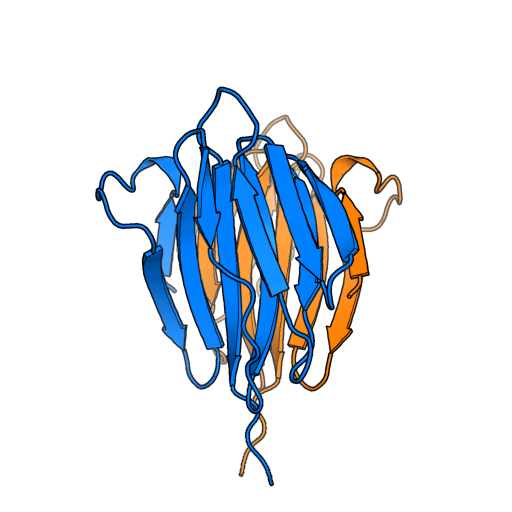? 6.812 -9.07 -1.401 1 98.19 28 ILE B C 1
ATOM 1014 O O . ILE B 1 28 ? 7.336 -10.078 -0.913 1 98.19 28 ILE B O 1
ATOM 1018 N N . LEU B 1 29 ? 6.207 -9.023 -2.561 1 97.62 29 LEU B N 1
ATOM 1019 C CA . LEU B 1 29 ? 6.246 -10.141 -3.498 1 97.62 29 LEU B CA 1
ATOM 1020 C C . LEU B 1 29 ? 7.305 -9.922 -4.57 1 97.62 29 LEU B C 1
ATOM 1022 O O . LEU B 1 29 ? 7.387 -8.836 -5.152 1 97.62 29 LEU B O 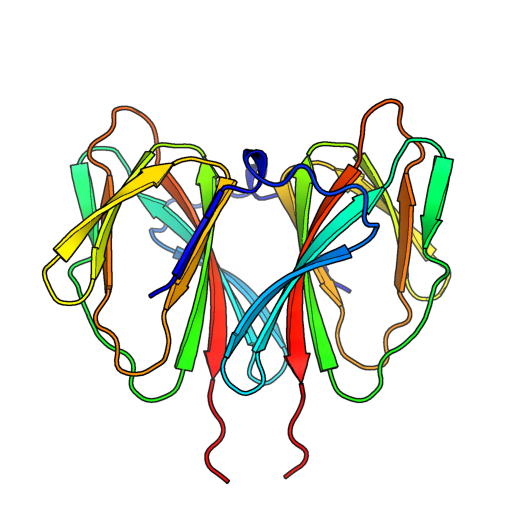1
ATOM 1026 N N . PHE B 1 30 ? 8.07 -10.906 -4.805 1 97 30 PHE B N 1
ATOM 1027 C CA . PHE B 1 30 ? 9.086 -10.883 -5.855 1 97 30 PHE B CA 1
ATOM 1028 C C . PHE B 1 30 ? 8.797 -11.938 -6.914 1 97 30 PHE B C 1
ATOM 1030 O O . PHE B 1 30 ? 8.609 -13.117 -6.586 1 97 30 PHE B O 1
ATOM 1037 N N . TYR B 1 31 ? 8.781 -11.5 -8.117 1 97 31 TYR B N 1
ATOM 1038 C CA . TYR B 1 31 ? 8.656 -12.43 -9.242 1 97 31 TYR B CA 1
ATOM 1039 C C . TYR B 1 31 ? 9.766 -12.203 -10.258 1 97 31 TYR B C 1
ATOM 1041 O O . TYR B 1 31 ? 9.836 -11.148 -10.891 1 97 31 TYR B O 1
ATOM 1049 N N . GLU B 1 32 ? 10.625 -13.203 -10.43 1 97 32 GLU B N 1
ATOM 1050 C CA . GLU B 1 32 ? 11.609 -13.164 -11.516 1 97 32 GLU B CA 1
ATOM 1051 C C . GLU B 1 32 ? 10.93 -13.32 -12.875 1 97 32 GLU B C 1
ATOM 1053 O O . GLU B 1 32 ? 9.781 -13.766 -12.953 1 97 32 GLU B O 1
ATOM 1058 N N . PRO B 1 33 ? 11.672 -12.938 -13.906 1 97.31 33 PRO B N 1
ATOM 1059 C CA . PRO B 1 33 ? 11.078 -13.141 -15.234 1 97.31 33 PRO B CA 1
ATOM 1060 C C . PRO B 1 33 ? 10.562 -14.562 -15.438 1 97.31 33 PRO B C 1
ATOM 1062 O O . PRO B 1 33 ? 11.242 -15.531 -15.078 1 97.31 33 PRO B O 1
ATOM 1065 N N . ASP B 1 34 ? 9.312 -14.68 -15.867 1 97.12 34 ASP B N 1
ATOM 1066 C CA . ASP B 1 34 ? 8.641 -15.914 -16.266 1 97.12 34 ASP B CA 1
ATOM 1067 C C . ASP B 1 34 ? 8.039 -16.609 -15.047 1 97.12 34 ASP B C 1
ATOM 1069 O O . ASP B 1 34 ? 7.406 -17.672 -15.172 1 97.12 34 ASP B O 1
ATOM 1073 N N . GLU B 1 35 ? 8.195 -16.062 -13.852 1 97.19 35 GLU B N 1
ATOM 1074 C CA . GLU B 1 35 ? 7.578 -16.672 -12.672 1 97.19 35 GLU B CA 1
ATOM 1075 C C . GLU B 1 35 ? 6.094 -16.328 -12.602 1 97.19 35 GLU B C 1
ATOM 1077 O O . GLU B 1 35 ? 5.672 -15.266 -13.07 1 97.19 35 GLU B O 1
ATOM 1082 N N . THR B 1 36 ? 5.352 -17.234 -12.023 1 96.31 36 THR B N 1
ATOM 1083 C CA . THR B 1 36 ? 3.906 -17.078 -11.922 1 96.31 36 THR B CA 1
ATOM 1084 C C . THR B 1 36 ? 3.414 -17.484 -10.539 1 96.31 36 THR B C 1
ATOM 1086 O O . THR B 1 36 ? 3.908 -18.453 -9.953 1 96.31 36 THR B O 1
ATOM 1089 N N . MET B 1 37 ? 2.494 -16.75 -10.016 1 95.62 37 MET B N 1
ATOM 1090 C CA . MET B 1 37 ? 1.644 -17.172 -8.914 1 95.62 37 MET B CA 1
ATOM 1091 C C . MET B 1 37 ? 0.266 -17.594 -9.422 1 95.62 37 MET B C 1
ATOM 1093 O O . MET B 1 37 ? -0.481 -16.766 -9.945 1 95.62 37 MET B O 1
ATOM 1097 N N . THR B 1 38 ? -0.015 -18.812 -9.258 1 95.94 38 THR B N 1
ATOM 1098 C CA . THR B 1 38 ? -1.279 -19.359 -9.742 1 95.94 38 THR B CA 1
ATOM 1099 C C . THR B 1 38 ? -2.459 -18.672 -9.055 1 95.94 38 THR B C 1
ATOM 1101 O O . THR B 1 38 ? -2.43 -18.453 -7.84 1 95.94 38 THR B O 1
ATOM 1104 N N . PRO B 1 39 ? -3.49 -18.359 -9.82 1 96.75 39 PRO B N 1
ATOM 1105 C CA . PRO B 1 39 ? -4.656 -17.703 -9.234 1 96.75 39 PRO B CA 1
ATOM 1106 C C . PRO B 1 39 ? -5.258 -18.484 -8.07 1 96.75 39 PRO B C 1
ATOM 1108 O O . PRO B 1 39 ? -5.371 -19.719 -8.148 1 96.75 39 PRO B O 1
ATOM 1111 N N . HIS B 1 40 ? -5.598 -17.812 -7.066 1 96.38 40 HIS B N 1
ATOM 1112 C CA . HIS B 1 40 ? -6.227 -18.375 -5.875 1 96.38 40 HIS B CA 1
ATOM 1113 C C . HIS B 1 40 ? -7.18 -17.359 -5.238 1 96.38 40 HIS B C 1
ATOM 1115 O O . HIS B 1 40 ? -7.223 -16.203 -5.645 1 96.38 40 HIS B O 1
ATOM 1121 N N . LYS B 1 41 ? -7.973 -17.812 -4.32 1 94.62 41 LYS B N 1
ATOM 1122 C CA . LYS B 1 41 ? -8.953 -16.938 -3.691 1 94.62 41 LYS B CA 1
ATOM 1123 C C . LYS B 1 41 ? -8.867 -17 -2.17 1 94.62 41 LYS B C 1
ATOM 1125 O O . LYS B 1 41 ? -8.516 -18.047 -1.614 1 94.62 41 LYS B O 1
ATOM 1130 N N . HIS B 1 42 ? -9.031 -15.883 -1.604 1 94.06 42 HIS B N 1
ATOM 1131 C CA . HIS B 1 42 ? -9.211 -15.781 -0.16 1 94.06 42 HIS B CA 1
ATOM 1132 C C . HIS B 1 42 ? -10.656 -15.438 0.193 1 94.06 42 HIS B C 1
ATOM 1134 O O . HIS B 1 42 ? -11.289 -14.633 -0.491 1 94.06 42 HIS B O 1
ATOM 1140 N N . THR B 1 43 ? -11.133 -16.062 1.224 1 93.38 43 THR B N 1
ATOM 1141 C CA . THR B 1 43 ? -12.531 -15.812 1.574 1 93.38 43 THR B CA 1
ATOM 1142 C C . THR B 1 43 ? -12.617 -14.875 2.775 1 93.38 43 THR B C 1
ATOM 1144 O O . THR B 1 43 ? -13.695 -14.367 3.092 1 93.38 43 THR B O 1
ATOM 1147 N N . ASN B 1 44 ? -11.516 -14.516 3.389 1 95.5 44 ASN B N 1
ATOM 1148 C CA . ASN B 1 44 ? -11.578 -13.805 4.664 1 95.5 44 ASN B CA 1
ATOM 1149 C C . ASN B 1 44 ? -10.609 -12.625 4.688 1 95.5 44 ASN B C 1
ATOM 1151 O O . ASN B 1 44 ? -10.164 -12.203 5.758 1 95.5 44 ASN B O 1
ATOM 1155 N N . LEU B 1 45 ? -10.219 -12.164 3.482 1 96 45 LEU B N 1
ATOM 1156 C CA . LEU B 1 45 ? -9.336 -11.008 3.543 1 96 45 LEU B CA 1
ATOM 1157 C C . LEU B 1 45 ? -9.445 -10.172 2.271 1 96 45 LEU B C 1
ATOM 1159 O O . LEU B 1 45 ? -9.719 -10.703 1.194 1 96 45 LEU B O 1
ATOM 1163 N N . ASP B 1 46 ? -9.336 -8.906 2.352 1 97.06 46 ASP B N 1
ATOM 1164 C CA . ASP B 1 46 ? -9.156 -7.953 1.259 1 97.06 46 ASP B CA 1
ATOM 1165 C C . ASP B 1 46 ? -7.68 -7.594 1.078 1 97.06 46 ASP B C 1
ATOM 1167 O O . ASP B 1 46 ? -6.926 -7.535 2.051 1 97.06 46 ASP B O 1
ATOM 1171 N N . GLU B 1 47 ? -7.316 -7.309 -0.161 1 97.94 47 GLU B N 1
ATOM 1172 C CA . GLU B 1 47 ? -5.914 -7 -0.429 1 97.94 47 GLU B CA 1
ATOM 1173 C C . GLU B 1 47 ? -5.781 -5.77 -1.316 1 97.94 47 GLU B C 1
ATOM 1175 O O . GLU B 1 47 ? -6.598 -5.551 -2.213 1 97.94 47 GLU B O 1
ATOM 1180 N N . ILE B 1 48 ? -4.852 -5 -1.084 1 98.44 48 ILE B N 1
ATOM 1181 C CA . ILE B 1 48 ? -4.367 -3.961 -1.985 1 98.44 48 ILE B CA 1
ATOM 1182 C C . ILE B 1 48 ? -2.936 -4.277 -2.414 1 98.44 48 ILE B C 1
ATOM 1184 O O . ILE B 1 48 ? -2.094 -4.625 -1.581 1 98.44 48 ILE B O 1
ATOM 1188 N N . PHE B 1 49 ? -2.654 -4.219 -3.703 1 98.69 49 PHE B N 1
ATOM 1189 C CA . PHE B 1 49 ? -1.318 -4.391 -4.266 1 98.69 49 PHE B CA 1
ATOM 1190 C C . PHE B 1 49 ? -0.806 -3.084 -4.855 1 98.69 49 PHE B C 1
ATOM 1192 O O . PHE B 1 49 ? -1.571 -2.326 -5.453 1 98.69 49 PHE B O 1
ATOM 1199 N N . TYR B 1 50 ? 0.405 -2.805 -4.684 1 98.88 50 TYR B N 1
ATOM 1200 C CA . TYR B 1 50 ? 1.112 -1.712 -5.344 1 98.88 50 TYR B CA 1
ATOM 1201 C C . TYR B 1 50 ? 2.322 -2.23 -6.109 1 98.88 50 TYR B C 1
ATOM 1203 O O . TYR B 1 50 ? 3.203 -2.873 -5.531 1 98.88 50 TYR B O 1
ATOM 1211 N N . VAL B 1 51 ? 2.35 -1.962 -7.391 1 98.88 51 VAL B N 1
ATOM 1212 C CA . VAL B 1 51 ? 3.492 -2.408 -8.18 1 98.88 51 VAL B CA 1
ATOM 1213 C C . VAL B 1 51 ? 4.668 -1.456 -7.973 1 98.88 51 VAL B C 1
ATOM 1215 O O . VAL B 1 51 ? 4.648 -0.323 -8.461 1 98.88 51 VAL B O 1
ATOM 1218 N N . VAL B 1 52 ? 5.66 -1.938 -7.324 1 98.5 52 VAL B N 1
ATOM 1219 C CA . VAL B 1 52 ? 6.832 -1.144 -6.969 1 98.5 52 VAL B CA 1
ATOM 1220 C C . VAL B 1 52 ? 7.715 -0.952 -8.203 1 98.5 52 VAL B C 1
ATOM 1222 O O . VAL B 1 52 ? 8.078 0.177 -8.547 1 98.5 52 VAL B O 1
ATOM 1225 N N . THR B 1 53 ? 8.102 -1.993 -8.789 1 97.62 53 THR B N 1
ATOM 1226 C CA . THR B 1 53 ? 8.922 -1.985 -10 1 97.62 53 THR B CA 1
ATOM 1227 C C . THR B 1 53 ? 8.508 -3.111 -10.938 1 97.62 53 THR B C 1
ATOM 1229 O O . THR B 1 53 ? 7.922 -4.109 -10.508 1 97.62 53 THR B O 1
ATOM 1232 N N . GLY B 1 54 ? 8.805 -2.893 -12.203 1 97.69 54 GLY B N 1
ATOM 1233 C CA . GLY B 1 54 ? 8.578 -3.926 -13.203 1 97.69 54 GLY B CA 1
ATOM 1234 C C . GLY B 1 54 ? 7.207 -3.855 -13.844 1 97.69 54 GLY B C 1
ATOM 1235 O O . GLY B 1 54 ? 6.535 -2.826 -13.766 1 97.69 54 GLY B O 1
ATOM 1236 N N . GLU B 1 55 ? 6.93 -4.84 -14.641 1 98.44 55 GLU B N 1
ATOM 1237 C CA . GLU B 1 55 ? 5.656 -5.043 -15.328 1 98.44 55 GLU B CA 1
ATOM 1238 C C . GLU B 1 55 ? 5.266 -6.516 -15.336 1 98.44 55 GLU B C 1
ATOM 1240 O O . GLU B 1 55 ? 6.094 -7.387 -15.062 1 98.44 55 GLU B O 1
ATOM 1245 N N . GLY B 1 56 ? 3.979 -6.781 -15.602 1 98.56 56 GLY B N 1
ATOM 1246 C CA . GLY B 1 56 ? 3.5 -8.156 -15.656 1 98.56 56 GLY B CA 1
ATOM 1247 C C . GLY B 1 56 ? 2.012 -8.258 -15.938 1 98.56 56 GLY B C 1
ATOM 1248 O O . GLY B 1 56 ? 1.445 -7.406 -16.625 1 98.56 56 GLY B O 1
ATOM 1249 N N . ILE B 1 57 ? 1.482 -9.383 -15.508 1 98.62 57 ILE B N 1
ATOM 1250 C CA . ILE B 1 57 ? 0.061 -9.664 -15.688 1 98.62 57 ILE B CA 1
ATOM 1251 C C . ILE B 1 57 ? -0.561 -10.062 -14.352 1 98.62 57 ILE B C 1
ATOM 1253 O O . ILE B 1 57 ? 0.031 -10.836 -13.594 1 98.62 57 ILE B O 1
ATOM 1257 N N . ILE B 1 58 ? -1.64 -9.5 -14.062 1 98.5 58 ILE B N 1
ATOM 1258 C CA . ILE B 1 58 ? -2.49 -10.055 -13.016 1 98.5 58 ILE B CA 1
ATOM 1259 C C . ILE B 1 58 ? -3.684 -10.773 -13.648 1 98.5 58 ILE B C 1
ATOM 1261 O O . ILE B 1 58 ? -4.312 -10.25 -14.57 1 98.5 58 ILE B O 1
ATOM 1265 N N . THR B 1 59 ? -3.938 -11.93 -13.188 1 98 59 THR B N 1
ATOM 1266 C CA . THR B 1 59 ? -5.109 -12.688 -13.625 1 98 59 THR B CA 1
ATOM 1267 C C . THR B 1 59 ? -6.211 -12.625 -12.57 1 98 59 THR B C 1
ATOM 1269 O O . THR B 1 59 ? -6.016 -13.055 -11.438 1 98 59 THR B O 1
ATOM 1272 N N . VAL B 1 60 ? -7.348 -12.102 -12.984 1 96.31 60 VAL B N 1
ATOM 1273 C CA . VAL B 1 60 ? -8.477 -11.938 -12.07 1 96.31 60 VAL B CA 1
ATOM 1274 C C . VAL B 1 60 ? -9.695 -12.672 -12.625 1 96.31 60 VAL B C 1
ATOM 1276 O O . VAL B 1 60 ? -10.195 -12.328 -13.703 1 96.31 60 VAL B O 1
ATOM 1279 N N . ASN B 1 61 ? -10.148 -13.648 -11.859 1 95.88 61 ASN B N 1
ATOM 1280 C CA . ASN B 1 61 ? -11.289 -14.438 -12.297 1 95.88 61 ASN B CA 1
ATOM 1281 C C . ASN B 1 61 ? -11.133 -14.898 -13.742 1 95.88 61 ASN B C 1
ATOM 1283 O O . ASN B 1 61 ? -12.055 -14.766 -14.547 1 95.88 61 ASN B O 1
ATOM 1287 N N . GLY B 1 62 ? -9.938 -15.188 -14.062 1 94.69 62 GLY B N 1
ATOM 1288 C CA . GLY B 1 62 ? -9.641 -15.773 -15.359 1 94.69 62 GLY B CA 1
ATOM 1289 C C . GLY B 1 62 ? -9.297 -14.734 -16.422 1 94.69 62 GLY B C 1
ATOM 1290 O O . GLY B 1 62 ? -8.977 -15.086 -17.547 1 94.69 62 GLY B O 1
ATOM 1291 N N . GLU B 1 63 ? -9.406 -13.484 -16.109 1 96.56 63 GLU B N 1
ATOM 1292 C CA . GLU B 1 63 ? -9.078 -12.406 -17.031 1 96.56 63 GLU B CA 1
ATOM 1293 C C . GLU B 1 63 ? -7.684 -11.852 -16.766 1 96.56 63 GLU B C 1
ATOM 1295 O O . GLU B 1 63 ? -7.336 -11.57 -15.609 1 96.56 63 GLU B O 1
ATOM 1300 N N . ASP B 1 64 ? -6.93 -11.648 -17.844 1 97.75 64 ASP B N 1
ATOM 1301 C CA . ASP B 1 64 ? -5.57 -11.125 -17.719 1 97.75 64 ASP B CA 1
ATOM 1302 C C . ASP B 1 64 ? -5.539 -9.617 -17.922 1 97.75 64 ASP B C 1
ATOM 1304 O O . ASP B 1 64 ? -6.09 -9.102 -18.906 1 97.75 64 ASP B O 1
ATOM 1308 N N . ILE B 1 65 ? -4.895 -8.953 -17.062 1 98.06 65 ILE B N 1
ATOM 1309 C CA . ILE B 1 65 ? -4.727 -7.508 -17.156 1 98.06 65 ILE B CA 1
ATOM 1310 C C . ILE B 1 65 ? -3.25 -7.148 -17 1 98.06 65 ILE B C 1
ATOM 1312 O O . ILE B 1 65 ? -2.578 -7.641 -16.078 1 98.06 65 ILE B O 1
ATOM 1316 N N . SER B 1 66 ? -2.738 -6.305 -17.875 1 98.56 66 SER B N 1
ATOM 1317 C CA . SER B 1 66 ? -1.358 -5.848 -17.75 1 98.56 66 SER B CA 1
ATOM 1318 C C . SER B 1 66 ? -1.195 -4.902 -16.562 1 98.56 66 SER B C 1
ATOM 1320 O O . SER B 1 66 ? -2.051 -4.051 -16.312 1 98.56 66 SER B O 1
ATOM 1322 N N . ILE B 1 67 ? -0.117 -5.094 -15.867 1 98.5 67 ILE B N 1
ATOM 1323 C CA . ILE B 1 67 ? 0.188 -4.203 -14.758 1 98.5 67 ILE B CA 1
ATOM 1324 C C . ILE B 1 67 ? 1.618 -3.684 -14.891 1 98.5 67 ILE B C 1
ATOM 1326 O O . ILE B 1 67 ? 2.447 -4.293 -15.57 1 98.5 67 ILE B O 1
ATOM 1330 N N . LYS B 1 68 ? 1.882 -2.531 -14.242 1 98.56 68 LYS B N 1
ATOM 1331 C CA . LYS B 1 68 ? 3.193 -1.894 -14.297 1 98.56 68 LYS B CA 1
ATOM 1332 C C . LYS B 1 68 ? 3.449 -1.054 -13.055 1 98.56 68 LYS B C 1
ATOM 1334 O O . LYS B 1 68 ? 2.551 -0.871 -12.227 1 98.56 68 LYS B O 1
ATOM 1339 N N . ALA B 1 69 ? 4.68 -0.641 -12.961 1 98.5 69 ALA B N 1
ATOM 1340 C CA . ALA B 1 69 ? 5.078 0.161 -11.805 1 98.5 69 ALA B CA 1
ATOM 1341 C C . ALA B 1 69 ? 4.07 1.278 -11.539 1 98.5 69 ALA B C 1
ATOM 1343 O O . ALA B 1 69 ? 3.598 1.93 -12.477 1 98.5 69 ALA B O 1
ATOM 1344 N N . ASN B 1 70 ? 3.721 1.487 -10.297 1 98.69 70 ASN B N 1
ATOM 1345 C CA . ASN B 1 70 ? 2.877 2.553 -9.766 1 98.69 70 ASN B CA 1
ATOM 1346 C C . ASN B 1 70 ? 1.396 2.248 -9.969 1 98.69 70 ASN B C 1
ATOM 1348 O O . ASN B 1 70 ? 0.54 3.09 -9.695 1 98.69 70 ASN B O 1
ATOM 1352 N N . ASP B 1 71 ? 1.105 1.015 -10.445 1 98.75 71 ASP B N 1
ATOM 1353 C CA . ASP B 1 71 ? -0.285 0.573 -10.406 1 98.75 71 ASP B CA 1
ATOM 1354 C C . ASP B 1 71 ? -0.71 0.235 -8.977 1 98.75 71 ASP B C 1
ATOM 1356 O O . ASP B 1 71 ? 0.041 -0.399 -8.234 1 98.75 71 ASP B O 1
ATOM 1360 N N . VAL B 1 72 ? -1.837 0.679 -8.508 1 98.81 72 VAL B N 1
ATOM 1361 C CA . VAL B 1 72 ? -2.521 0.259 -7.285 1 98.81 72 VAL B CA 1
ATOM 1362 C C . VAL B 1 72 ? -3.707 -0.635 -7.641 1 98.81 72 VAL B C 1
ATOM 1364 O O . VAL B 1 72 ? -4.504 -0.301 -8.523 1 98.81 72 VAL B O 1
ATOM 1367 N N . ILE B 1 73 ? -3.799 -1.796 -6.984 1 98.56 73 ILE B N 1
ATOM 1368 C CA . ILE B 1 73 ? -4.812 -2.795 -7.309 1 98.56 73 ILE B CA 1
ATOM 1369 C C . ILE B 1 73 ? -5.586 -3.174 -6.047 1 98.56 73 ILE B C 1
ATOM 1371 O O . ILE B 1 73 ? -4.984 -3.492 -5.016 1 98.56 73 ILE B O 1
ATOM 1375 N N . LEU B 1 74 ? -6.852 -3.121 -6.086 1 98.19 74 LEU B N 1
ATOM 1376 C CA . LEU B 1 74 ? -7.703 -3.67 -5.035 1 98.19 74 LEU B CA 1
ATOM 1377 C C . LEU B 1 74 ? -8.219 -5.051 -5.418 1 98.19 74 LEU B C 1
ATOM 1379 O O . LEU B 1 74 ? -8.797 -5.223 -6.496 1 98.19 74 LEU B O 1
ATOM 1383 N N . SER B 1 75 ? -7.977 -6.047 -4.617 1 97.06 75 SER B N 1
ATOM 1384 C CA . SER B 1 75 ? -8.562 -7.375 -4.738 1 97.06 75 SER B CA 1
ATOM 1385 C C . SER B 1 75 ? -9.453 -7.699 -3.541 1 97.06 75 SER B C 1
ATOM 1387 O O . SER B 1 75 ? -8.953 -8.055 -2.471 1 97.06 75 SER B O 1
ATOM 1389 N N . PRO B 1 76 ? -10.781 -7.531 -3.691 1 96.75 76 PRO B N 1
ATOM 1390 C CA . PRO B 1 76 ? -11.688 -7.855 -2.584 1 96.75 76 PRO B CA 1
ATOM 1391 C C . PRO B 1 76 ? -11.734 -9.352 -2.281 1 96.75 76 PRO B C 1
ATOM 1393 O O . PRO B 1 76 ? -11.438 -10.172 -3.154 1 96.75 76 PRO B O 1
ATOM 1396 N N . ASN B 1 77 ? -12.125 -9.602 -1.041 1 95.12 77 ASN B N 1
ATOM 1397 C CA . ASN B 1 77 ? -12.297 -11.008 -0.69 1 95.12 77 ASN B CA 1
ATOM 1398 C C . ASN B 1 77 ? -13.211 -11.719 -1.677 1 95.12 77 ASN B C 1
ATOM 1400 O O . ASN B 1 77 ? -14.18 -11.141 -2.166 1 95.12 77 ASN B O 1
ATOM 1404 N N . GLY B 1 78 ? -12.898 -13.016 -1.949 1 95.44 78 GLY B N 1
ATOM 1405 C CA . GLY B 1 78 ? -13.711 -13.836 -2.836 1 95.44 78 GLY B CA 1
ATOM 1406 C C . GLY B 1 78 ? -13.258 -13.773 -4.281 1 95.44 78 GLY B C 1
ATOM 1407 O O . GLY B 1 78 ? -13.68 -14.594 -5.102 1 95.44 78 GLY B O 1
ATOM 1408 N N . GLU B 1 79 ? -12.461 -12.797 -4.602 1 95.81 79 GLU B N 1
ATOM 1409 C CA . GLU B 1 79 ? -11.945 -12.672 -5.961 1 95.81 79 GLU B CA 1
ATOM 1410 C C . GLU B 1 79 ? -10.695 -13.523 -6.156 1 95.81 79 GLU B C 1
ATOM 1412 O O . GLU B 1 79 ? -9.812 -13.539 -5.305 1 95.81 79 GLU B O 1
ATOM 1417 N N . SER B 1 80 ? -10.68 -14.258 -7.223 1 97.06 80 SER B N 1
ATOM 1418 C CA . SER B 1 80 ? -9.484 -15.016 -7.562 1 97.06 80 SER B CA 1
ATOM 1419 C C . SER B 1 80 ? -8.445 -14.133 -8.25 1 97.06 80 SER B C 1
ATOM 1421 O O . SER B 1 80 ? -8.773 -13.406 -9.188 1 97.06 80 SER B O 1
ATOM 1423 N N . HIS B 1 81 ? -7.207 -14.172 -7.773 1 97.38 81 HIS B N 1
ATOM 1424 C CA . HIS B 1 81 ? -6.168 -13.383 -8.422 1 97.38 81 HIS B CA 1
ATOM 1425 C C . HIS B 1 81 ? -4.844 -14.141 -8.453 1 97.38 81 HIS B C 1
ATOM 1427 O O . HIS B 1 81 ? -4.609 -15.031 -7.629 1 97.38 81 HIS B O 1
ATOM 1433 N N . GLY B 1 82 ? -4.031 -13.883 -9.422 1 97.81 82 GLY B N 1
ATOM 1434 C CA . GLY B 1 82 ? -2.67 -14.359 -9.617 1 97.81 82 GLY B CA 1
ATOM 1435 C C . GLY B 1 82 ? -1.789 -13.367 -10.359 1 97.81 82 GLY B C 1
ATOM 1436 O O . GLY B 1 82 ? -2.281 -12.367 -10.891 1 97.81 82 GLY B O 1
ATOM 1437 N N . PHE B 1 83 ? -0.503 -13.672 -10.359 1 98.25 83 PHE B N 1
ATOM 1438 C CA . PHE B 1 83 ? 0.45 -12.773 -11.016 1 98.25 83 PHE B CA 1
ATOM 1439 C C . PHE B 1 83 ? 1.397 -13.562 -11.914 1 98.25 83 PHE B C 1
ATOM 1441 O O . PHE B 1 83 ? 1.794 -14.68 -11.586 1 98.25 83 PHE B O 1
ATOM 1448 N N . THR B 1 84 ? 1.729 -12.984 -12.969 1 98.44 84 THR B N 1
ATOM 1449 C CA . THR B 1 84 ? 2.77 -13.484 -13.859 1 98.44 84 THR B CA 1
ATOM 1450 C C . THR B 1 84 ? 3.734 -12.367 -14.242 1 98.44 84 THR B C 1
ATOM 1452 O O . THR B 1 84 ? 3.307 -11.281 -14.625 1 98.44 84 THR B O 1
ATOM 1455 N N . ASN B 1 85 ? 5.047 -12.648 -14.07 1 98.38 85 ASN B N 1
ATOM 1456 C CA . ASN B 1 85 ? 6.047 -11.758 -14.641 1 98.38 85 ASN B CA 1
ATOM 1457 C C . ASN B 1 85 ? 6.406 -12.164 -16.062 1 98.38 85 ASN B C 1
ATOM 1459 O O . ASN B 1 85 ? 7.277 -13.008 -16.281 1 98.38 85 ASN B O 1
ATOM 1463 N N . ASN B 1 86 ? 5.762 -11.5 -16.953 1 97.88 86 ASN B N 1
ATOM 1464 C CA . ASN B 1 86 ? 6.047 -11.797 -18.344 1 97.88 86 ASN B CA 1
ATOM 1465 C C . ASN B 1 86 ? 7.039 -10.805 -18.938 1 97.88 86 ASN B C 1
ATOM 1467 O O . ASN B 1 86 ? 7.152 -10.695 -20.156 1 97.88 86 ASN B O 1
ATOM 1471 N N . GLY B 1 87 ? 7.555 -9.938 -18.125 1 96.38 87 GLY B N 1
ATOM 1472 C CA . GLY B 1 87 ? 8.562 -8.977 -18.562 1 96.38 87 GLY B CA 1
ATOM 1473 C C . GLY B 1 87 ? 9.984 -9.5 -18.422 1 96.38 87 GLY B C 1
ATOM 1474 O O . GLY B 1 87 ? 10.188 -10.68 -18.109 1 96.38 87 GLY B O 1
ATOM 1475 N N . HIS B 1 88 ? 10.984 -8.562 -18.609 1 97.06 88 HIS B N 1
ATOM 1476 C CA . HIS B 1 88 ? 12.391 -8.945 -18.578 1 97.06 88 HIS B CA 1
ATOM 1477 C C . HIS B 1 88 ? 13.047 -8.555 -17.266 1 97.06 88 HIS B C 1
ATOM 1479 O O . HIS B 1 88 ? 14.141 -9.031 -16.953 1 97.06 88 HIS B O 1
ATOM 1485 N N . ASN B 1 89 ? 12.375 -7.719 -16.578 1 96.94 89 ASN B N 1
ATOM 1486 C CA . ASN B 1 89 ? 12.898 -7.273 -15.281 1 96.94 89 ASN B CA 1
ATOM 1487 C C . ASN B 1 89 ? 12.117 -7.887 -14.125 1 96.94 89 ASN B C 1
ATOM 1489 O O . ASN B 1 89 ? 11.016 -8.414 -14.32 1 96.94 89 ASN B O 1
ATOM 1493 N N . LYS B 1 90 ? 12.68 -7.844 -12.984 1 96.69 90 LYS B N 1
ATOM 1494 C CA . LYS B 1 90 ? 12.016 -8.32 -11.781 1 96.69 90 LYS B CA 1
ATOM 1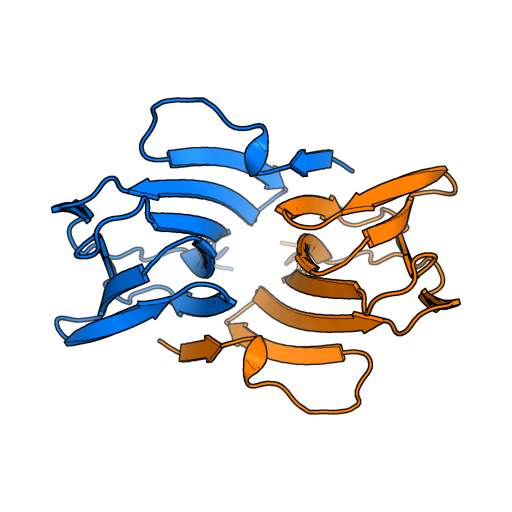495 C C . LYS B 1 90 ? 10.734 -7.543 -11.516 1 96.69 90 LYS B C 1
ATOM 1497 O O . LYS B 1 90 ? 10.703 -6.316 -11.648 1 96.69 90 LYS B O 1
ATOM 1502 N N . LEU B 1 91 ? 9.656 -8.258 -11.258 1 97.44 91 LEU B N 1
ATOM 1503 C CA . LEU B 1 91 ? 8.391 -7.672 -10.82 1 97.44 91 LEU B CA 1
ATOM 1504 C C . LEU B 1 91 ? 8.297 -7.676 -9.297 1 97.44 91 LEU B C 1
ATOM 1506 O O . LEU B 1 91 ? 8.398 -8.734 -8.664 1 97.44 91 LEU B O 1
ATOM 1510 N N . VAL B 1 92 ? 8.219 -6.477 -8.695 1 97.81 92 VAL B N 1
ATOM 1511 C CA . VAL B 1 92 ? 8.148 -6.312 -7.246 1 97.81 92 VAL B CA 1
ATOM 1512 C C . VAL B 1 92 ? 6.828 -5.66 -6.855 1 97.81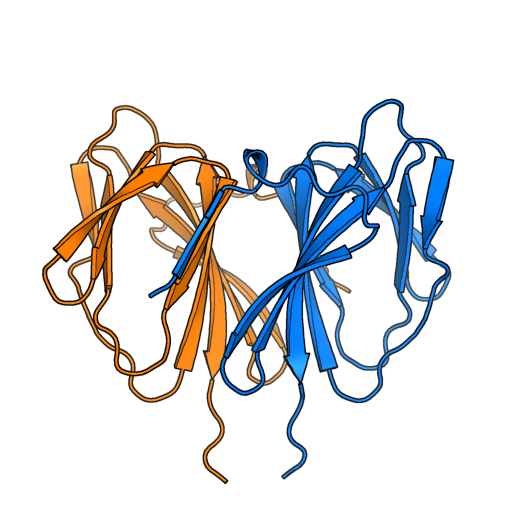 92 VAL B C 1
ATOM 1514 O O . VAL B 1 92 ? 6.465 -4.613 -7.395 1 97.81 92 VAL B O 1
ATOM 1517 N N . ILE B 1 93 ? 6.105 -6.34 -5.969 1 98.5 93 ILE B N 1
ATOM 1518 C CA . ILE B 1 93 ? 4.773 -5.875 -5.598 1 98.5 93 ILE B CA 1
ATOM 1519 C C . ILE B 1 93 ? 4.672 -5.758 -4.078 1 98.5 93 ILE B C 1
ATOM 1521 O O . ILE B 1 93 ? 5.02 -6.691 -3.352 1 98.5 93 ILE B O 1
ATOM 1525 N N . LEU B 1 94 ? 4.293 -4.582 -3.551 1 98.81 94 LEU B N 1
ATOM 1526 C CA . LEU B 1 94 ? 3.891 -4.453 -2.154 1 98.81 94 LEU B CA 1
ATOM 1527 C C . LEU B 1 94 ? 2.48 -4.988 -1.943 1 98.81 94 LEU B C 1
ATOM 1529 O O . LEU B 1 94 ? 1.55 -4.598 -2.654 1 98.81 94 LEU B O 1
ATOM 1533 N N . GLN B 1 95 ? 2.334 -5.859 -1.071 1 98.69 95 GLN B N 1
ATOM 1534 C CA . GLN B 1 95 ? 1.052 -6.445 -0.697 1 98.69 95 GLN B CA 1
ATOM 1535 C C . GLN B 1 95 ? 0.602 -5.953 0.676 1 98.69 95 GLN B C 1
ATOM 1537 O O . GLN B 1 95 ? 1.369 -5.996 1.64 1 98.69 95 GLN B O 1
ATOM 1542 N N . VAL B 1 96 ? -0.597 -5.422 0.818 1 98.69 96 VAL B N 1
ATOM 1543 C CA . VAL B 1 96 ? -1.238 -5.105 2.09 1 98.69 96 VAL B CA 1
ATOM 1544 C C . VAL B 1 96 ? -2.559 -5.863 2.205 1 98.69 96 VAL B C 1
ATOM 1546 O O . VAL B 1 96 ? -3.457 -5.691 1.377 1 98.69 96 VAL B O 1
ATOM 1549 N N . LYS B 1 97 ? -2.648 -6.668 3.168 1 97.81 97 LYS B N 1
ATOM 1550 C CA . LYS B 1 97 ? -3.848 -7.477 3.381 1 97.81 97 LYS B CA 1
ATOM 1551 C C . LYS B 1 97 ? -4.574 -7.059 4.656 1 97.81 97 LYS B C 1
ATOM 1553 O O . LYS B 1 97 ? -3.943 -6.641 5.629 1 97.81 97 LYS B O 1
ATOM 1558 N N . ASN B 1 98 ? -5.832 -7.109 4.676 1 97.31 98 ASN B N 1
ATOM 1559 C CA . ASN B 1 98 ? -6.68 -6.898 5.844 1 97.31 98 ASN B CA 1
ATOM 1560 C C . ASN B 1 98 ? -7.613 -8.078 6.082 1 97.31 98 ASN B C 1
ATOM 1562 O O . ASN B 1 98 ? -8.523 -8.328 5.289 1 97.31 98 ASN B O 1
ATOM 1566 N N . THR B 1 99 ? -7.379 -8.797 7.16 1 95.69 99 THR B N 1
ATOM 1567 C CA . THR B 1 99 ? -8.25 -9.914 7.508 1 95.69 99 THR B CA 1
ATOM 1568 C C . THR B 1 99 ? -9.625 -9.406 7.945 1 95.69 99 THR B C 1
ATOM 1570 O O . THR B 1 99 ? -9.727 -8.523 8.797 1 95.69 99 THR B O 1
ATOM 1573 N N . ILE B 1 100 ? -10.625 -9.867 7.289 1 91.06 100 ILE B N 1
ATOM 1574 C CA . ILE B 1 100 ? -12 -9.484 7.605 1 91.06 100 ILE B CA 1
ATOM 1575 C C . ILE B 1 100 ? -12.461 -10.203 8.875 1 91.06 100 ILE B C 1
ATOM 1577 O O . ILE B 1 100 ? -12.445 -11.43 8.938 1 91.06 100 ILE B O 1
ATOM 1581 N N . VAL B 1 101 ? -12.703 -9.398 9.852 1 79.5 101 VAL B N 1
ATOM 1582 C CA . VAL B 1 101 ? -13.258 -9.969 11.07 1 79.5 101 VAL B CA 1
ATOM 1583 C C . VAL B 1 101 ? -14.781 -10.039 10.969 1 79.5 101 VAL B C 1
ATOM 1585 O O . VAL B 1 101 ? -15.438 -9.023 10.711 1 79.5 101 VAL B O 1
ATOM 1588 N N . LYS B 1 102 ? -15.367 -11.289 10.789 1 66.88 102 LYS B N 1
ATOM 1589 C CA . LYS B 1 102 ? -16.812 -11.477 10.781 1 66.88 102 LYS B CA 1
ATOM 1590 C C . LYS B 1 102 ? -17.406 -11.203 12.164 1 66.88 102 LYS B C 1
ATOM 1592 O O . LYS B 1 102 ? -16.891 -11.672 13.172 1 66.88 102 LYS B O 1
ATOM 1597 N N . MET B 1 103 ? -18.062 -10.055 12.156 1 54.69 103 MET B N 1
ATOM 1598 C CA . MET B 1 103 ? -18.828 -9.891 13.391 1 54.69 103 MET B CA 1
ATOM 1599 C C . MET B 1 103 ? -19.781 -11.07 13.602 1 54.69 103 MET B C 1
ATOM 1601 O O . MET B 1 103 ? -20.203 -11.711 12.641 1 54.69 103 MET B O 1
#